Protein AF-A0A818ZDF1-F1 (afdb_monomer_lite)

pLDDT: mean 82.71, std 19.75, range [29.58, 98.06]

InterPro domains:
  IPR000504 RNA recognition motif domain [PF00076] (9-72)
  IPR000504 RNA recognition motif domain [PS50102] (7-83)
  IPR000504 RNA recognition motif domain [SM00360] (8-79)
  IPR012677 Nucleotide-binding alpha-beta plait domain superfamily [G3DSA:3.30.70.330] (2-94)
  IPR035979 RNA-binding domain superfamily [SSF54928] (4-86)

Organism: NCBI:txid433720

Sequence (224 aa):
MTNDCDRTVLIKNIPYEIDENTLSDWCSTFGPVANCSLKRDKYGNSRGFAFVTYVSIDGHNNILTKTPHRCLDRYLFVKTANDRHHSSDQITSSSLVTDDNINSTTTTTTDTSSTFDTENYNRLAVLRDELDANLECMQIAHEHEVKLLNDKLLREKKLLQESEQLYKEAEEDYLKIKDENIRIRTCLIKNVMQTFNIRRDLARQTKDQLKKCAQIQMQYDQIK

Foldseek 3Di:
DDPLLLQKKKKAQADQPDDQVNVLVVLCVLHAWPDKAFDADPVRTTPRMIMTGGPDSSSVVSVVVPPFDDDDPDTMDMDRDDDPPDDDDDDDDDDDDDDDDDDDDDDDDDDDPDPVVVVVVVVVVVVVVVVVVVVVVVVVVVVVVVVVVVVVVVVVVVVVVVVVVVVVVVVVVVVVVVVVVVVVVVVVVVVVVVVVVVVVVVVVVVVVVVVVVVVVVVVVVVVD

Structure (mmCIF, N/CA/C/O backbone):
data_AF-A0A818ZDF1-F1
#
_entry.id   AF-A0A818ZDF1-F1
#
loop_
_atom_site.group_PDB
_atom_site.id
_atom_site.type_symbol
_atom_site.label_atom_id
_atom_site.label_alt_id
_atom_site.label_comp_id
_atom_site.label_asym_id
_atom_site.label_entity_id
_atom_site.label_seq_id
_atom_site.pdbx_PDB_ins_code
_atom_site.Cartn_x
_atom_site.Cartn_y
_atom_site.Cartn_z
_atom_site.occupancy
_atom_site.B_iso_or_equiv
_atom_site.auth_seq_id
_atom_site.auth_comp_id
_atom_site.auth_asym_id
_atom_site.auth_atom_id
_atom_site.pdbx_PDB_model_num
ATOM 1 N N . MET A 1 1 ? -5.393 -12.183 -44.747 1.00 41.62 1 MET A N 1
ATOM 2 C CA . MET A 1 1 ? -5.617 -12.467 -43.317 1.00 41.62 1 MET A CA 1
ATOM 3 C C . MET A 1 1 ? -4.243 -12.544 -42.696 1.00 41.62 1 MET A C 1
ATOM 5 O O . MET A 1 1 ? -3.495 -13.437 -43.061 1.00 41.62 1 MET A O 1
ATOM 9 N N . THR A 1 2 ? -3.837 -11.523 -41.950 1.00 54.09 2 THR A N 1
ATOM 10 C CA . THR A 1 2 ? -2.502 -11.475 -41.346 1.00 54.09 2 THR A CA 1
ATOM 11 C C . THR A 1 2 ? -2.469 -12.438 -40.165 1.00 54.09 2 THR A C 1
ATOM 13 O O . THR A 1 2 ? -3.328 -12.359 -39.292 1.00 54.09 2 THR A O 1
ATOM 16 N N . ASN A 1 3 ? -1.527 -13.381 -40.171 1.00 63.09 3 ASN A N 1
ATOM 17 C CA . ASN A 1 3 ? -1.277 -14.249 -39.025 1.00 63.09 3 ASN A CA 1
ATOM 18 C C . ASN A 1 3 ? -0.642 -13.377 -37.937 1.00 63.09 3 ASN A C 1
ATOM 20 O O . ASN A 1 3 ? 0.518 -12.995 -38.043 1.00 63.09 3 ASN A O 1
ATOM 24 N N . ASP A 1 4 ? -1.426 -12.992 -36.934 1.00 71.12 4 ASP A N 1
ATOM 25 C CA . ASP A 1 4 ? -0.974 -12.084 -35.874 1.00 71.12 4 ASP A CA 1
ATOM 26 C C . ASP A 1 4 ? -0.140 -12.788 -34.784 1.00 71.12 4 ASP A C 1
ATOM 28 O O . ASP A 1 4 ? 0.287 -12.137 -33.830 1.00 71.12 4 ASP A O 1
ATOM 32 N N . CYS A 1 5 ? 0.147 -14.087 -34.948 1.00 73.25 5 CYS A N 1
ATOM 33 C CA . CYS A 1 5 ? 0.861 -14.933 -33.988 1.00 73.25 5 CYS A CA 1
ATOM 34 C C . CYS A 1 5 ? 2.199 -14.343 -33.524 1.00 73.25 5 CYS A C 1
ATOM 36 O O . CYS A 1 5 ? 2.480 -14.343 -32.326 1.00 73.25 5 CYS A O 1
ATOM 38 N N . ASP A 1 6 ? 2.973 -13.752 -34.438 1.00 83.12 6 ASP A N 1
ATOM 39 C CA . ASP A 1 6 ? 4.307 -13.204 -34.151 1.00 83.12 6 ASP A CA 1
ATOM 40 C C . ASP A 1 6 ? 4.262 -11.980 -33.221 1.00 83.12 6 ASP A C 1
ATOM 42 O O . ASP A 1 6 ? 5.256 -11.620 -32.595 1.00 83.12 6 ASP A O 1
ATOM 46 N N . ARG A 1 7 ? 3.094 -11.336 -33.097 1.00 89.81 7 ARG A N 1
ATOM 47 C CA . ARG A 1 7 ? 2.863 -10.188 -32.205 1.00 89.81 7 ARG A CA 1
ATOM 48 C C . ARG A 1 7 ? 1.998 -10.545 -31.001 1.00 89.81 7 ARG A C 1
ATOM 50 O O . ARG A 1 7 ? 1.726 -9.680 -30.163 1.00 89.81 7 ARG A O 1
ATOM 57 N N . THR A 1 8 ? 1.584 -11.804 -30.877 1.00 90.50 8 THR A N 1
ATOM 58 C CA . THR A 1 8 ? 0.727 -12.274 -29.790 1.00 90.50 8 THR A CA 1
ATOM 59 C C . THR A 1 8 ? 1.548 -12.949 -28.693 1.00 90.50 8 THR A C 1
ATOM 61 O O . THR A 1 8 ? 2.343 -13.860 -28.923 1.00 90.50 8 THR A O 1
ATOM 64 N N . VAL A 1 9 ? 1.324 -12.528 -27.451 1.00 92.00 9 VAL A N 1
ATOM 65 C CA . VAL A 1 9 ? 1.871 -13.164 -26.250 1.00 92.00 9 VAL A CA 1
ATOM 66 C C . VAL A 1 9 ? 0.780 -13.895 -25.477 1.00 92.00 9 VAL A C 1
ATOM 68 O O . VAL A 1 9 ? -0.378 -13.475 -25.417 1.00 92.00 9 VAL A O 1
ATOM 71 N N . LEU A 1 10 ? 1.169 -15.003 -24.857 1.00 92.12 10 LEU A N 1
ATOM 72 C CA . LEU A 1 10 ? 0.380 -15.758 -23.898 1.00 92.12 10 LEU A CA 1
ATOM 73 C C . LEU A 1 10 ? 0.858 -15.420 -22.487 1.00 92.12 10 LEU A C 1
ATOM 75 O O . LEU A 1 10 ? 1.991 -15.727 -22.114 1.00 92.12 10 LEU A O 1
ATOM 79 N N . ILE A 1 11 ? -0.040 -14.854 -21.689 1.00 92.06 11 ILE A N 1
ATOM 80 C CA . ILE A 1 11 ? 0.194 -14.546 -20.278 1.00 92.06 11 ILE A CA 1
ATOM 81 C C . ILE A 1 11 ? -0.544 -15.589 -19.435 1.00 92.06 11 ILE A C 1
ATOM 83 O O . ILE A 1 11 ? -1.736 -15.828 -19.634 1.00 92.06 11 ILE A O 1
ATOM 87 N N . LYS A 1 12 ? 0.160 -16.234 -18.503 1.00 91.00 12 LYS A N 1
ATOM 88 C CA . LYS A 1 12 ? -0.365 -17.252 -17.581 1.00 91.00 12 LYS A CA 1
ATOM 89 C C . LYS A 1 12 ? -0.166 -16.840 -16.123 1.00 91.00 12 LYS A C 1
ATOM 91 O O . LYS A 1 12 ? 0.696 -16.022 -15.814 1.00 91.00 12 LYS A O 1
ATOM 96 N N . ASN A 1 13 ? -0.913 -17.504 -15.237 1.00 91.62 13 ASN A N 1
ATOM 97 C CA . ASN A 1 13 ? -0.905 -17.296 -13.783 1.00 91.62 13 ASN A CA 1
ATOM 98 C C . ASN A 1 13 ? -1.471 -15.931 -13.355 1.00 91.62 13 ASN A C 1
ATOM 100 O O . ASN A 1 13 ? -1.059 -15.364 -12.346 1.00 91.62 13 ASN A O 1
ATOM 104 N N . ILE A 1 14 ? -2.437 -15.423 -14.121 1.00 92.06 14 ILE A N 1
ATOM 105 C CA . ILE A 1 14 ? -3.115 -14.155 -13.841 1.00 92.06 14 ILE A CA 1
ATOM 106 C C . ILE A 1 14 ? -4.061 -14.344 -12.637 1.00 92.06 14 ILE A C 1
ATOM 108 O O . ILE A 1 14 ? -4.781 -15.350 -12.593 1.00 92.06 14 ILE A O 1
ATOM 112 N N . PRO A 1 15 ? -4.080 -13.416 -11.661 1.00 90.62 15 PRO A N 1
ATOM 113 C CA . PRO A 1 15 ? -5.088 -13.383 -10.604 1.00 90.62 15 PRO A CA 1
ATOM 114 C C . PRO A 1 15 ? -6.519 -13.387 -11.162 1.00 90.62 15 PRO A C 1
ATOM 116 O O . PRO A 1 15 ? -6.814 -12.717 -12.148 1.00 90.62 15 PRO A O 1
ATOM 119 N N . TYR A 1 16 ? -7.424 -14.129 -10.522 1.00 89.94 16 TYR A N 1
ATOM 120 C CA . TYR A 1 16 ? -8.808 -14.269 -10.996 1.00 89.94 16 TYR A CA 1
ATOM 121 C C . TYR A 1 16 ? -9.637 -12.985 -10.872 1.00 89.94 16 TYR A C 1
ATOM 123 O O . TYR A 1 16 ? -10.638 -12.845 -11.567 1.00 89.94 16 TYR A O 1
ATOM 131 N N . GLU A 1 17 ? -9.192 -12.072 -10.012 1.00 88.50 17 GLU A N 1
ATOM 132 C CA . GLU A 1 17 ? -9.813 -10.777 -9.717 1.00 88.50 17 GLU A CA 1
ATOM 133 C C . GLU A 1 17 ? -9.553 -9.722 -10.802 1.00 88.50 17 GLU A C 1
ATOM 135 O O . GLU A 1 17 ? -10.184 -8.672 -10.792 1.00 88.50 17 GLU A O 1
ATOM 140 N N . ILE A 1 18 ? -8.624 -9.979 -11.730 1.00 88.69 18 ILE A N 1
ATOM 141 C CA . ILE A 1 18 ? -8.246 -9.013 -12.765 1.00 88.69 18 ILE A CA 1
ATOM 142 C C . ILE A 1 18 ? -9.172 -9.111 -13.973 1.00 88.69 18 ILE A C 1
ATOM 144 O O . ILE A 1 18 ? -9.433 -10.197 -14.499 1.00 88.69 18 ILE A O 1
ATOM 148 N N . ASP A 1 19 ? -9.581 -7.939 -14.453 1.00 90.44 19 ASP A N 1
ATOM 149 C CA . ASP A 1 19 ? -10.351 -7.769 -15.675 1.00 90.44 19 ASP A CA 1
ATOM 150 C C . ASP A 1 19 ? -9.478 -7.500 -16.905 1.00 90.44 19 ASP A C 1
ATOM 152 O O . ASP A 1 19 ? -8.314 -7.107 -16.823 1.00 90.44 19 ASP A O 1
ATOM 156 N N . GLU A 1 20 ? -10.073 -7.707 -18.081 1.00 90.69 20 GLU A N 1
ATOM 157 C CA . GLU A 1 20 ? -9.409 -7.551 -19.379 1.00 90.69 20 GLU A CA 1
ATOM 158 C C . GLU A 1 20 ? -8.880 -6.127 -19.600 1.00 90.69 20 GLU A C 1
ATOM 160 O O . GLU A 1 20 ? -7.770 -5.965 -20.107 1.00 90.69 20 GLU A O 1
ATOM 165 N N . ASN A 1 21 ? -9.625 -5.116 -19.139 1.00 91.19 21 ASN A N 1
ATOM 166 C CA . ASN A 1 21 ? -9.240 -3.706 -19.231 1.00 91.19 21 ASN A CA 1
ATOM 167 C C . ASN A 1 21 ? -7.982 -3.424 -18.403 1.00 91.19 21 ASN A C 1
ATOM 169 O O . ASN A 1 21 ? -6.989 -2.938 -18.932 1.00 91.19 21 ASN A O 1
ATOM 173 N N . THR A 1 22 ? -7.980 -3.826 -17.130 1.00 91.38 22 THR A N 1
ATOM 174 C CA . THR A 1 22 ? -6.835 -3.637 -16.229 1.00 91.38 22 THR A CA 1
ATOM 175 C C . THR A 1 22 ? -5.595 -4.375 -16.730 1.00 91.38 22 THR A C 1
ATOM 177 O O . THR A 1 22 ? -4.477 -3.870 -16.631 1.00 91.38 22 THR A O 1
ATOM 180 N N . LEU A 1 23 ? -5.779 -5.570 -17.301 1.00 91.50 23 LEU A N 1
ATOM 181 C CA . LEU A 1 23 ? -4.687 -6.317 -17.916 1.00 91.50 23 LEU A CA 1
ATOM 182 C C . LEU A 1 23 ? -4.143 -5.613 -19.168 1.00 91.50 23 LEU A C 1
ATOM 184 O O . LEU A 1 23 ? -2.928 -5.594 -19.368 1.00 91.50 23 LEU A O 1
ATOM 188 N N . SER A 1 24 ? -5.021 -5.039 -19.994 1.00 92.88 24 SER A N 1
ATOM 189 C CA . SER A 1 24 ? -4.640 -4.264 -21.178 1.00 92.88 24 SER A CA 1
ATOM 190 C C . SER A 1 24 ? -3.835 -3.022 -20.795 1.00 92.88 24 SER A C 1
ATOM 192 O O . SER A 1 24 ? -2.769 -2.793 -21.365 1.00 92.88 24 SER A O 1
ATOM 194 N N . ASP A 1 25 ? -4.285 -2.277 -19.784 1.00 92.62 25 ASP A N 1
ATOM 195 C CA . ASP A 1 25 ? -3.589 -1.091 -19.276 1.00 92.62 25 ASP A CA 1
ATOM 196 C C . ASP A 1 25 ? -2.187 -1.447 -18.769 1.00 92.62 25 ASP A C 1
ATOM 198 O O . ASP A 1 25 ? -1.200 -0.799 -19.121 1.00 92.62 25 ASP A O 1
ATOM 202 N N . TRP A 1 26 ? -2.071 -2.541 -18.011 1.00 91.25 26 TRP A N 1
ATOM 203 C CA . TRP A 1 26 ? -0.777 -3.039 -17.552 1.00 91.25 26 TRP A CA 1
ATOM 204 C C . TRP A 1 26 ? 0.140 -3.413 -18.727 1.00 91.25 26 TRP A C 1
ATOM 206 O O . TRP A 1 26 ? 1.298 -2.984 -18.774 1.00 91.25 26 TRP A O 1
ATOM 216 N N . CYS A 1 27 ? -0.384 -4.145 -19.717 1.00 91.31 27 CYS A N 1
ATOM 217 C CA . CYS A 1 27 ? 0.357 -4.533 -20.921 1.00 91.31 27 CYS A CA 1
ATOM 218 C C . CYS A 1 27 ? 0.785 -3.325 -21.767 1.00 91.31 27 CYS A C 1
ATOM 220 O O . CYS A 1 27 ? 1.829 -3.390 -22.425 1.00 91.31 27 CYS A O 1
ATOM 222 N N . SER A 1 28 ? 0.026 -2.225 -21.711 1.00 92.12 28 SER A N 1
ATOM 223 C CA . SER A 1 28 ? 0.309 -0.986 -22.439 1.00 92.12 28 SER A CA 1
ATOM 224 C C . SER A 1 28 ? 1.610 -0.306 -21.999 1.00 92.12 28 SER A C 1
ATOM 226 O O . SER A 1 28 ? 2.175 0.476 -22.761 1.00 92.12 28 SER A O 1
ATOM 228 N N . THR A 1 29 ? 2.130 -0.633 -20.811 1.00 91.19 29 THR A N 1
ATOM 229 C CA . THR A 1 29 ? 3.435 -0.149 -20.316 1.00 91.19 29 THR A CA 1
ATOM 230 C C . THR A 1 29 ? 4.607 -0.646 -21.174 1.00 91.19 29 THR A C 1
ATOM 232 O O . THR A 1 29 ? 5.659 -0.011 -21.233 1.00 91.19 29 THR A O 1
ATOM 235 N N . PHE A 1 30 ? 4.445 -1.791 -21.844 1.00 90.00 30 PHE A N 1
ATOM 236 C CA . PHE A 1 30 ? 5.494 -2.415 -22.659 1.00 90.00 30 PHE A CA 1
ATOM 237 C C . PHE A 1 30 ? 5.381 -2.070 -24.146 1.00 90.00 30 PHE A C 1
ATOM 239 O O . PHE A 1 30 ? 6.376 -2.167 -24.867 1.00 90.00 30 PHE A O 1
ATOM 246 N N . GLY A 1 31 ? 4.194 -1.652 -24.589 1.00 91.88 31 GLY A N 1
ATOM 247 C CA . GLY A 1 31 ? 3.908 -1.224 -25.952 1.00 91.88 31 GLY A CA 1
ATOM 248 C C . GLY A 1 31 ? 2.400 -1.121 -26.217 1.00 91.88 31 GLY A C 1
ATOM 249 O O . GLY A 1 31 ? 1.606 -1.651 -25.443 1.00 91.88 31 GLY A O 1
ATOM 250 N N . PRO A 1 32 ? 1.985 -0.467 -27.315 1.00 93.06 32 PRO A N 1
ATOM 251 C CA . PRO A 1 32 ? 0.574 -0.318 -27.666 1.00 93.06 32 PRO A CA 1
ATOM 252 C C . PRO A 1 32 ? -0.089 -1.678 -27.936 1.00 93.06 32 PRO A C 1
ATOM 254 O O . PRO A 1 32 ? 0.357 -2.445 -28.797 1.00 93.06 32 PRO A O 1
ATOM 257 N N . VAL A 1 33 ? -1.164 -1.964 -27.199 1.00 93.94 33 VAL A N 1
ATOM 258 C CA . VAL A 1 33 ? -1.948 -3.202 -27.301 1.00 93.94 33 VAL A CA 1
ATOM 259 C C . VAL A 1 33 ? -3.009 -3.051 -28.393 1.00 93.94 33 VAL A C 1
ATOM 261 O O . VAL A 1 33 ? -3.771 -2.090 -28.393 1.00 93.94 33 VAL A O 1
ATOM 264 N N . ALA A 1 34 ? -3.061 -4.002 -29.326 1.00 92.12 34 ALA A N 1
ATOM 265 C CA . ALA A 1 34 ? -4.075 -4.057 -30.379 1.00 92.12 34 ALA A CA 1
ATOM 266 C C . ALA A 1 34 ? -5.339 -4.784 -29.905 1.00 92.12 34 ALA A C 1
ATOM 268 O O . ALA A 1 34 ? -6.455 -4.347 -30.172 1.00 92.12 34 ALA A O 1
ATOM 269 N N . ASN A 1 35 ? -5.161 -5.914 -29.218 1.00 90.75 35 ASN A N 1
ATOM 270 C CA . ASN A 1 35 ? -6.264 -6.713 -28.703 1.00 90.75 35 ASN A CA 1
ATOM 271 C C . ASN A 1 35 ? -5.828 -7.476 -27.448 1.00 90.75 35 ASN A C 1
ATOM 273 O O . ASN A 1 35 ? -4.750 -8.072 -27.426 1.00 90.75 35 ASN A O 1
ATOM 277 N N . CYS A 1 36 ? -6.676 -7.499 -26.428 1.00 92.44 36 CYS A N 1
ATOM 278 C CA . CYS A 1 36 ? -6.498 -8.281 -25.212 1.00 92.44 36 CYS A CA 1
ATOM 279 C C . CYS A 1 36 ? -7.678 -9.250 -25.128 1.00 92.44 36 CYS A C 1
ATOM 281 O O . CYS A 1 36 ? -8.808 -8.837 -25.313 1.00 92.44 36 CYS A O 1
ATOM 283 N N . SER A 1 37 ? -7.443 -10.541 -24.899 1.00 91.00 37 SER A N 1
ATOM 284 C CA . SER A 1 37 ? -8.519 -11.522 -24.731 1.00 91.00 37 SER A CA 1
ATOM 285 C C . SER A 1 37 ? -8.266 -12.358 -23.488 1.00 91.00 37 SER A C 1
ATOM 287 O O . SER A 1 37 ? -7.454 -13.296 -23.501 1.00 91.00 37 SER A O 1
ATOM 289 N N . LEU A 1 38 ? -8.988 -12.038 -22.414 1.00 92.69 38 LEU A N 1
ATOM 290 C CA . LEU A 1 38 ? -8.959 -12.798 -21.172 1.00 92.69 38 LEU A CA 1
ATOM 291 C C . LEU A 1 38 ? -9.902 -13.996 -21.297 1.00 92.69 38 LEU A C 1
ATOM 293 O O . LEU A 1 38 ? -11.109 -13.857 -21.500 1.00 92.69 38 LEU A O 1
ATOM 297 N N . LYS A 1 39 ? -9.370 -15.218 -21.181 1.00 90.25 39 LYS A N 1
ATOM 298 C CA . LYS A 1 39 ? -10.218 -16.409 -21.293 1.00 90.25 39 LYS A CA 1
ATOM 299 C C . LYS A 1 39 ? -10.932 -16.676 -19.975 1.00 90.25 39 LYS A C 1
ATOM 301 O O . LYS A 1 39 ? -10.304 -16.988 -18.962 1.00 90.25 39 LYS A O 1
ATOM 306 N N . ARG A 1 40 ? -12.260 -16.607 -20.022 1.00 91.19 40 ARG A N 1
ATOM 307 C CA . ARG A 1 40 ? -13.170 -16.953 -18.926 1.00 91.19 40 ARG A CA 1
ATOM 308 C C . ARG A 1 40 ? -13.849 -18.297 -19.200 1.00 91.19 40 ARG A C 1
ATOM 310 O O . ARG A 1 40 ? -13.942 -18.736 -20.347 1.00 91.19 40 ARG A O 1
ATOM 317 N N . ASP A 1 41 ? -14.236 -18.988 -18.139 1.00 89.12 41 ASP A N 1
ATOM 318 C CA . ASP A 1 41 ? -15.040 -20.207 -18.198 1.00 89.12 41 ASP A CA 1
ATOM 319 C C . ASP A 1 41 ? -16.528 -19.873 -18.421 1.00 89.12 41 ASP A C 1
ATOM 321 O O . ASP A 1 41 ? -16.944 -18.721 -18.304 1.00 89.12 41 ASP A O 1
ATOM 325 N N . LYS A 1 42 ? -17.354 -20.888 -18.693 1.00 87.75 42 LYS A N 1
ATOM 326 C CA . LYS A 1 42 ? -18.812 -20.769 -18.875 1.00 87.75 42 LYS A CA 1
ATOM 327 C C . LYS A 1 42 ? -19.550 -20.157 -17.677 1.00 87.75 42 LYS A C 1
ATOM 329 O O . LYS A 1 42 ? -20.639 -19.625 -17.845 1.00 87.75 42 LYS A O 1
ATOM 334 N N . TYR A 1 43 ? -18.952 -20.213 -16.486 1.00 84.62 43 TYR A N 1
ATOM 335 C CA . TYR A 1 43 ? -19.471 -19.594 -15.262 1.00 84.62 43 TYR A CA 1
ATOM 336 C C . TYR A 1 43 ? -18.981 -18.148 -15.050 1.00 84.62 43 TYR A C 1
ATOM 338 O O . TYR A 1 43 ? -19.213 -17.580 -13.991 1.00 84.62 43 TYR A O 1
ATOM 346 N N . GLY A 1 44 ? -18.264 -17.557 -16.015 1.00 82.69 44 GLY A N 1
ATOM 347 C CA . GLY A 1 44 ? -17.731 -16.189 -15.937 1.00 82.69 44 GLY A CA 1
ATOM 348 C C . GLY A 1 44 ? -16.399 -16.050 -15.188 1.00 82.69 44 GLY A C 1
ATOM 349 O O . GLY A 1 44 ? -15.759 -15.000 -15.254 1.00 82.69 44 GLY A O 1
ATOM 350 N N . ASN A 1 45 ? -15.929 -17.116 -14.536 1.00 85.44 45 ASN A N 1
ATOM 351 C CA . ASN A 1 45 ? -14.659 -17.120 -13.812 1.00 85.44 45 ASN A CA 1
ATOM 352 C C . ASN A 1 45 ? -13.464 -17.082 -14.774 1.00 85.44 45 ASN A C 1
ATOM 354 O O . ASN A 1 45 ? -13.406 -17.846 -15.740 1.00 85.44 45 ASN A O 1
ATOM 358 N N . SER A 1 46 ? -12.481 -16.227 -14.498 1.00 88.75 46 SER A N 1
ATOM 359 C CA . SER A 1 46 ? -11.230 -16.163 -15.260 1.00 88.75 46 SER A CA 1
ATOM 360 C C . SER A 1 46 ? -10.485 -17.499 -15.194 1.00 88.75 46 SER A C 1
ATOM 362 O O . SER A 1 46 ? -10.380 -18.111 -14.138 1.00 88.75 46 SER A O 1
ATOM 364 N N . ARG A 1 47 ? -9.916 -17.967 -16.309 1.00 86.62 47 ARG A N 1
ATOM 365 C CA . ARG A 1 47 ? -9.091 -19.192 -16.330 1.00 86.62 47 ARG A CA 1
ATOM 366 C C . ARG A 1 47 ? -7.624 -18.935 -15.967 1.00 86.62 47 ARG A C 1
ATOM 368 O O . ARG A 1 47 ? -6.804 -19.845 -16.053 1.00 86.62 47 ARG A O 1
ATOM 375 N N . GLY A 1 48 ? -7.285 -17.698 -15.602 1.00 88.69 48 GLY A N 1
ATOM 376 C CA . GLY A 1 48 ? -5.931 -17.295 -15.214 1.00 88.69 48 GLY A CA 1
ATOM 377 C C . GLY A 1 48 ? -4.937 -17.227 -16.378 1.00 88.69 48 GLY A C 1
ATOM 378 O O . GLY A 1 48 ? -3.726 -17.284 -16.150 1.00 88.69 48 GLY A O 1
ATOM 379 N N . PHE A 1 49 ? -5.425 -17.132 -17.620 1.00 91.62 49 PHE A N 1
ATOM 380 C CA . PHE A 1 49 ? -4.592 -16.892 -18.796 1.00 91.62 49 PHE A CA 1
ATOM 381 C C . PHE A 1 49 ? -5.281 -15.979 -19.813 1.00 91.62 49 PHE A C 1
ATOM 383 O O . PHE A 1 49 ? -6.506 -15.999 -19.963 1.00 91.62 49 PHE A O 1
ATOM 390 N N . ALA A 1 50 ? -4.471 -15.210 -20.532 1.00 92.88 50 ALA A N 1
ATOM 391 C CA . ALA A 1 50 ? -4.918 -14.260 -21.539 1.00 92.88 50 ALA A CA 1
ATOM 392 C C . ALA A 1 50 ? -3.991 -14.270 -22.755 1.00 92.88 50 ALA A C 1
ATOM 394 O O . ALA A 1 50 ? -2.809 -14.608 -22.649 1.00 92.88 50 ALA A O 1
ATOM 395 N N . PHE A 1 51 ? -4.547 -13.885 -23.899 1.00 93.00 51 PHE A N 1
ATOM 396 C CA . PHE A 1 51 ? -3.794 -13.618 -25.120 1.00 93.00 51 PHE A CA 1
ATOM 397 C C . PHE A 1 51 ? -3.792 -12.121 -25.379 1.00 93.00 51 PHE A C 1
ATOM 399 O O . PHE A 1 51 ? -4.859 -11.510 -25.408 1.00 93.00 51 PHE A O 1
ATOM 406 N N . VAL A 1 52 ? -2.611 -11.546 -25.572 1.00 93.12 52 VAL A N 1
ATOM 407 C CA . VAL A 1 52 ? -2.447 -10.114 -25.833 1.00 93.12 52 VAL A CA 1
ATOM 408 C C . VAL A 1 52 ? -1.702 -9.957 -27.143 1.00 93.12 52 VAL A C 1
ATOM 410 O O . VAL A 1 52 ? -0.618 -10.506 -27.310 1.00 93.12 52 VAL A O 1
ATOM 413 N N . THR A 1 53 ? -2.299 -9.239 -28.083 1.00 92.38 53 THR A N 1
ATOM 414 C CA . THR A 1 53 ? -1.704 -8.930 -29.383 1.00 92.38 53 THR A CA 1
ATOM 415 C C . THR A 1 53 ? -1.255 -7.484 -29.367 1.00 92.38 53 THR A C 1
ATOM 417 O O . THR A 1 53 ? -2.059 -6.591 -29.099 1.00 92.38 53 THR A O 1
ATOM 420 N N . TYR A 1 54 ? 0.023 -7.256 -29.642 1.00 93.88 54 TYR A N 1
ATOM 421 C CA . TYR A 1 54 ? 0.594 -5.919 -29.732 1.00 93.88 54 TYR A CA 1
ATOM 422 C C . TYR A 1 54 ? 0.480 -5.356 -31.148 1.00 93.88 54 TYR A C 1
ATOM 424 O O . TYR A 1 54 ? 0.446 -6.095 -32.131 1.00 93.88 54 TYR A O 1
ATOM 432 N N . VAL A 1 55 ? 0.450 -4.026 -31.257 1.00 92.44 55 VAL A N 1
ATOM 433 C CA . VAL A 1 55 ? 0.504 -3.342 -32.558 1.00 92.44 55 VAL A CA 1
ATOM 434 C C . VAL A 1 55 ? 1.900 -3.496 -33.180 1.00 92.44 55 VAL A C 1
ATOM 436 O O . VAL A 1 55 ? 2.013 -3.822 -34.364 1.00 92.44 55 VAL A O 1
ATOM 439 N N . SER A 1 56 ? 2.954 -3.316 -32.372 1.00 90.50 56 SER A N 1
ATOM 440 C CA . SER A 1 56 ? 4.359 -3.486 -32.777 1.00 90.50 56 SER A CA 1
ATOM 441 C C . SER A 1 56 ? 4.962 -4.780 -32.223 1.00 90.50 56 SER A C 1
ATOM 443 O O . SER A 1 56 ? 4.663 -5.182 -31.095 1.00 90.50 56 SER A O 1
ATOM 445 N N . ILE A 1 57 ? 5.872 -5.387 -32.990 1.00 89.88 57 ILE A N 1
ATOM 446 C CA . ILE A 1 57 ? 6.697 -6.518 -32.547 1.00 89.88 57 ILE A CA 1
ATOM 447 C C . ILE A 1 57 ? 7.670 -6.124 -31.425 1.00 89.88 57 ILE A C 1
ATOM 449 O O . ILE A 1 57 ? 8.027 -6.952 -30.590 1.00 89.88 57 ILE A O 1
ATOM 453 N N . ASP A 1 58 ? 8.023 -4.841 -31.323 1.00 90.75 58 ASP A N 1
ATOM 454 C CA . ASP A 1 58 ? 8.864 -4.341 -30.233 1.00 90.75 58 ASP A CA 1
ATOM 455 C C . ASP A 1 58 ? 8.174 -4.520 -28.880 1.00 90.75 58 ASP A C 1
ATOM 457 O O . ASP A 1 58 ? 8.807 -4.927 -27.909 1.00 90.75 58 ASP A O 1
ATOM 461 N N . GLY A 1 59 ? 6.855 -4.294 -28.822 1.00 89.00 59 GLY A N 1
ATOM 462 C CA . GLY A 1 59 ? 6.058 -4.510 -27.612 1.00 89.00 59 GLY A CA 1
ATOM 463 C C . GLY A 1 59 ? 6.071 -5.974 -27.168 1.00 89.00 59 GLY A C 1
ATOM 464 O O . GLY A 1 59 ? 6.242 -6.257 -25.981 1.00 89.00 59 GLY A O 1
ATOM 465 N N . HIS A 1 60 ? 5.987 -6.898 -28.132 1.00 91.88 60 HIS A N 1
ATOM 466 C CA . HIS A 1 60 ? 6.105 -8.342 -27.912 1.00 91.88 60 HIS A CA 1
ATOM 467 C C . HIS A 1 60 ? 7.482 -8.723 -27.336 1.00 91.88 60 HIS A C 1
ATOM 469 O O . HIS A 1 60 ? 7.568 -9.400 -26.311 1.00 91.88 60 HIS A O 1
ATOM 475 N N . ASN A 1 61 ? 8.571 -8.238 -27.936 1.00 91.12 61 ASN A N 1
ATOM 476 C CA . ASN A 1 61 ? 9.934 -8.541 -27.480 1.00 91.12 61 ASN A CA 1
ATOM 477 C C . ASN A 1 61 ? 10.264 -7.903 -26.120 1.00 91.12 61 ASN A C 1
ATOM 479 O O . ASN A 1 61 ? 10.959 -8.499 -25.290 1.00 91.12 61 ASN A O 1
ATOM 483 N N . ASN A 1 62 ? 9.737 -6.705 -25.860 1.00 92.06 62 ASN A N 1
ATOM 484 C CA . ASN A 1 62 ? 9.965 -5.963 -24.623 1.00 92.06 62 ASN A CA 1
ATOM 485 C C . ASN A 1 62 ? 9.338 -6.674 -23.415 1.00 92.06 62 ASN A C 1
ATOM 487 O O . ASN A 1 62 ? 9.989 -6.812 -22.377 1.00 92.06 62 ASN A O 1
ATOM 491 N N . ILE A 1 63 ? 8.106 -7.186 -23.549 1.00 90.62 63 ILE A N 1
ATOM 492 C CA . ILE A 1 63 ? 7.473 -7.954 -22.468 1.00 90.62 63 ILE A CA 1
ATOM 493 C C . ILE A 1 63 ? 8.181 -9.299 -22.236 1.00 90.62 63 ILE A C 1
ATOM 495 O O . ILE A 1 63 ? 8.310 -9.723 -21.094 1.00 90.62 63 ILE A O 1
ATOM 499 N N . LEU A 1 64 ? 8.711 -9.958 -23.268 1.00 89.69 64 LEU A N 1
ATOM 500 C CA . LEU A 1 64 ? 9.472 -11.205 -23.098 1.00 89.69 64 LEU A CA 1
ATOM 501 C C . LEU A 1 64 ? 10.817 -10.983 -22.394 1.00 89.69 64 LEU A C 1
ATOM 503 O O . LEU A 1 64 ? 11.194 -11.773 -21.534 1.00 89.69 64 LEU A O 1
ATOM 507 N N . THR A 1 65 ? 11.514 -9.894 -22.719 1.00 89.88 65 THR A N 1
ATOM 508 C CA . THR A 1 65 ? 12.822 -9.569 -22.127 1.00 89.88 65 THR A CA 1
ATOM 509 C C . THR A 1 65 ? 12.702 -9.130 -20.662 1.00 89.88 65 THR A C 1
ATOM 511 O O . THR A 1 65 ? 13.558 -9.455 -19.841 1.00 89.88 65 THR A O 1
ATOM 514 N N . LYS A 1 66 ? 11.628 -8.414 -20.296 1.00 85.44 66 LYS A N 1
ATOM 515 C CA . LYS A 1 66 ? 11.433 -7.828 -18.954 1.00 85.44 66 LYS A CA 1
ATOM 516 C C . LYS A 1 66 ? 10.826 -8.790 -17.921 1.00 85.44 66 LYS A C 1
ATOM 518 O O . LYS A 1 66 ? 9.945 -8.408 -17.161 1.00 85.44 66 LYS A O 1
ATOM 523 N N . THR A 1 67 ? 11.280 -10.037 -17.862 1.00 80.25 67 THR A N 1
ATOM 524 C CA . THR A 1 67 ? 10.899 -10.972 -16.784 1.00 80.25 67 THR A CA 1
ATOM 525 C C . THR A 1 67 ? 11.789 -10.786 -15.545 1.00 80.25 67 THR A C 1
ATOM 527 O O . THR A 1 67 ? 12.991 -10.594 -15.719 1.00 80.25 67 THR A O 1
ATOM 530 N N . PRO A 1 68 ? 11.276 -10.905 -14.302 1.00 81.31 68 PRO A N 1
ATOM 531 C CA . PRO A 1 68 ? 9.953 -11.401 -13.916 1.00 81.31 68 PRO A CA 1
ATOM 532 C C . PRO A 1 68 ? 8.865 -10.318 -13.868 1.00 81.31 68 PRO A C 1
ATOM 534 O O . PRO A 1 68 ? 9.071 -9.217 -13.366 1.00 81.31 68 PRO A O 1
ATOM 537 N N . HIS A 1 69 ? 7.659 -10.683 -14.303 1.00 86.12 69 HIS A N 1
ATOM 538 C CA . HIS A 1 69 ? 6.475 -9.827 -14.222 1.00 86.12 69 HIS A CA 1
ATOM 539 C C . HIS A 1 69 ? 5.698 -10.109 -12.944 1.00 86.12 69 HIS A C 1
ATOM 541 O O . HIS A 1 69 ? 5.421 -11.270 -12.636 1.00 86.12 69 HIS A O 1
ATOM 547 N N . ARG A 1 70 ? 5.300 -9.064 -12.217 1.00 85.31 70 ARG A N 1
ATOM 548 C CA . ARG A 1 70 ? 4.453 -9.185 -11.025 1.00 85.31 70 ARG A CA 1
ATOM 549 C C . ARG A 1 70 ? 3.170 -8.396 -11.215 1.00 85.31 70 ARG A C 1
ATOM 551 O O . ARG A 1 70 ? 3.210 -7.225 -11.583 1.00 85.31 70 ARG A O 1
ATOM 558 N N . CYS A 1 71 ? 2.048 -9.038 -10.922 1.00 81.06 71 CYS A N 1
ATOM 559 C CA . CYS A 1 71 ? 0.749 -8.393 -10.897 1.00 81.06 71 CYS A CA 1
ATOM 560 C C . CYS A 1 71 ? 0.033 -8.780 -9.604 1.00 81.06 71 CYS A C 1
ATOM 562 O O . CYS A 1 71 ? -0.177 -9.966 -9.337 1.00 81.06 71 CYS A O 1
ATOM 564 N N . LEU A 1 72 ? -0.297 -7.772 -8.792 1.00 82.38 72 LEU A N 1
ATOM 565 C CA . LEU A 1 72 ? -0.759 -7.955 -7.415 1.00 82.38 72 LEU A CA 1
ATOM 566 C C . LEU A 1 72 ? 0.231 -8.844 -6.634 1.00 82.38 72 LEU A C 1
ATOM 568 O O . LEU A 1 72 ? 1.421 -8.529 -6.576 1.00 82.38 72 LEU A O 1
ATOM 572 N N . ASP A 1 73 ? -0.248 -9.961 -6.088 1.00 84.88 73 ASP A N 1
ATOM 573 C CA . ASP A 1 73 ? 0.522 -10.908 -5.273 1.00 84.88 73 ASP A CA 1
ATOM 574 C C . ASP A 1 73 ? 0.996 -12.150 -6.060 1.00 84.88 73 ASP A C 1
ATOM 576 O O . ASP A 1 73 ? 1.390 -13.166 -5.491 1.00 84.88 73 ASP A O 1
ATOM 580 N N . ARG A 1 74 ? 0.929 -12.121 -7.402 1.00 85.19 74 ARG A N 1
ATOM 581 C CA . ARG A 1 74 ? 1.296 -13.269 -8.251 1.00 85.19 74 ARG A CA 1
ATOM 582 C C . ARG A 1 74 ? 2.314 -12.893 -9.321 1.00 85.19 74 ARG A C 1
ATOM 584 O O . ARG A 1 74 ? 2.255 -11.826 -9.934 1.00 85.19 74 ARG A O 1
ATOM 591 N N . TYR A 1 75 ? 3.234 -13.819 -9.580 1.00 89.06 75 TYR A N 1
ATOM 592 C CA . TYR A 1 75 ? 4.159 -13.735 -10.707 1.00 89.06 75 TYR A CA 1
ATOM 593 C C . TYR A 1 75 ? 3.479 -14.205 -11.989 1.00 89.06 75 TYR A C 1
ATOM 595 O O . TYR A 1 75 ? 2.902 -15.293 -12.027 1.00 89.06 75 TYR A O 1
ATOM 603 N N . LEU A 1 76 ? 3.557 -13.397 -13.040 1.00 91.25 76 LEU A N 1
ATOM 604 C CA . LEU A 1 76 ? 3.010 -13.736 -14.346 1.00 91.25 76 LEU A CA 1
ATOM 605 C C . LEU A 1 76 ? 4.060 -14.476 -15.177 1.00 91.25 76 LEU A C 1
ATOM 607 O O . LEU A 1 76 ? 5.230 -14.095 -15.208 1.00 91.25 76 LEU A O 1
ATOM 611 N N . PHE A 1 77 ? 3.620 -15.504 -15.898 1.00 89.69 77 PHE A N 1
ATOM 612 C CA . PHE A 1 77 ? 4.455 -16.198 -16.876 1.00 89.69 77 PHE A CA 1
ATOM 613 C C . PHE A 1 77 ? 4.072 -15.746 -18.277 1.00 89.69 77 PHE A C 1
ATOM 615 O O . PHE A 1 77 ? 2.934 -15.951 -18.701 1.00 89.69 77 PHE A O 1
ATOM 622 N N . VAL A 1 78 ? 5.024 -15.161 -18.996 1.00 92.12 78 VAL A N 1
ATOM 623 C CA . VAL A 1 78 ? 4.835 -14.689 -20.370 1.00 92.12 78 VAL A CA 1
ATOM 624 C C . VAL A 1 78 ? 5.555 -15.638 -21.322 1.00 92.12 78 VAL A C 1
ATOM 626 O O . VAL A 1 78 ? 6.693 -16.031 -21.073 1.00 92.12 78 VAL A O 1
ATOM 629 N N . LYS A 1 79 ? 4.878 -16.042 -22.397 1.00 90.19 79 LYS A N 1
ATOM 630 C CA . LYS A 1 79 ? 5.430 -16.879 -23.469 1.00 90.19 79 LYS A CA 1
ATOM 631 C C . LYS A 1 79 ? 4.907 -16.387 -24.817 1.00 90.19 79 LYS A C 1
ATOM 633 O O . LYS A 1 79 ? 3.790 -15.882 -24.878 1.00 90.19 79 LYS A O 1
ATOM 638 N N . THR A 1 80 ? 5.657 -16.580 -25.897 1.00 89.50 80 THR A N 1
ATOM 639 C CA . THR A 1 80 ? 5.131 -16.430 -27.264 1.00 89.50 80 THR A CA 1
ATOM 640 C C . THR A 1 80 ? 3.893 -17.310 -27.459 1.00 89.50 80 THR A C 1
ATOM 642 O O . THR A 1 80 ? 3.844 -18.452 -26.982 1.00 89.50 80 THR A O 1
ATOM 645 N N . ALA A 1 81 ? 2.861 -16.760 -28.102 1.00 84.19 81 ALA A N 1
ATOM 646 C CA . ALA A 1 81 ? 1.665 -17.514 -28.435 1.00 84.19 81 ALA A CA 1
ATOM 647 C C . ALA A 1 81 ? 1.922 -18.342 -29.699 1.00 84.19 81 ALA A C 1
ATOM 649 O O . ALA A 1 81 ? 2.115 -17.797 -30.777 1.00 84.19 81 ALA A O 1
ATOM 650 N N . ASN A 1 82 ? 1.901 -19.667 -29.567 1.00 79.50 82 ASN A N 1
ATOM 651 C CA . ASN A 1 82 ? 1.916 -20.542 -30.734 1.00 79.50 82 ASN A CA 1
ATOM 652 C C . ASN A 1 82 ? 0.494 -20.649 -31.288 1.00 79.50 82 ASN A C 1
ATOM 654 O O . ASN A 1 82 ? -0.447 -20.909 -30.523 1.00 79.50 82 ASN A O 1
ATOM 658 N N . ASP A 1 83 ? 0.350 -20.518 -32.605 1.00 63.25 83 ASP A N 1
ATOM 659 C CA . ASP A 1 83 ? -0.887 -20.885 -33.280 1.00 63.25 83 ASP A CA 1
ATOM 660 C C . ASP A 1 83 ? -1.177 -22.360 -33.011 1.00 63.25 83 ASP A C 1
ATOM 662 O O . ASP A 1 83 ? -0.352 -23.241 -33.244 1.00 63.25 83 ASP A O 1
ATOM 666 N N . ARG A 1 84 ? -2.374 -22.656 -32.497 1.00 57.19 84 ARG A N 1
ATOM 667 C CA . ARG A 1 84 ? -2.819 -24.039 -32.257 1.00 57.19 84 ARG A CA 1
ATOM 668 C C . ARG A 1 84 ? -3.269 -24.733 -33.544 1.00 57.19 84 ARG A C 1
ATOM 670 O O . ARG A 1 84 ? -4.181 -25.559 -33.508 1.00 57.19 84 ARG A O 1
ATOM 677 N N . HIS A 1 85 ? -2.643 -24.410 -34.668 1.00 52.66 85 HIS A N 1
ATOM 678 C CA . HIS A 1 85 ? -2.742 -25.214 -35.870 1.00 52.66 85 HIS A CA 1
ATOM 679 C C . HIS A 1 85 ? -1.545 -26.167 -35.895 1.00 52.66 85 HIS A C 1
ATOM 681 O O . HIS A 1 85 ? -0.422 -25.762 -36.151 1.00 52.66 85 HIS A O 1
ATOM 687 N N . HIS A 1 86 ? -1.854 -27.434 -35.614 1.00 35.69 86 HIS A N 1
ATOM 688 C CA . HIS A 1 86 ? -0.995 -28.620 -35.548 1.00 35.69 86 HIS A CA 1
ATOM 689 C C . HIS A 1 86 ? -0.306 -28.964 -34.216 1.00 35.69 86 HIS A C 1
ATOM 691 O O . HIS A 1 86 ? 0.638 -28.341 -33.747 1.00 35.69 86 HIS A O 1
ATOM 697 N N . SER A 1 87 ? -0.793 -30.069 -33.646 1.00 43.72 87 SER A N 1
ATOM 698 C CA . SER A 1 87 ? -0.084 -30.954 -32.729 1.00 43.72 87 SER A CA 1
ATOM 699 C C . SER A 1 87 ? 1.187 -31.509 -33.381 1.00 43.72 87 SER A C 1
ATOM 701 O O . SER A 1 87 ? 1.060 -32.110 -34.442 1.00 43.72 87 SER A O 1
ATOM 703 N N . SER A 1 88 ? 2.336 -31.355 -32.710 1.00 35.91 88 SER A N 1
ATOM 704 C CA . SER A 1 88 ? 3.483 -32.285 -32.582 1.00 35.91 88 SER A CA 1
ATOM 705 C C . SER A 1 88 ? 4.817 -31.529 -32.570 1.00 35.91 88 SER A C 1
ATOM 707 O O . SER A 1 88 ? 5.144 -30.871 -33.547 1.00 35.91 88 SER A O 1
ATOM 709 N N . ASP A 1 89 ? 5.538 -31.662 -31.456 1.00 42.34 89 ASP A N 1
ATOM 710 C CA . ASP A 1 89 ? 6.990 -31.824 -31.290 1.00 42.34 89 ASP A CA 1
ATOM 711 C C . ASP A 1 89 ? 8.033 -31.044 -32.120 1.00 42.34 89 ASP A C 1
ATOM 713 O O . ASP A 1 89 ? 7.915 -30.813 -33.315 1.00 42.34 89 ASP A O 1
ATOM 717 N N . GLN A 1 90 ? 9.167 -30.854 -31.428 1.00 43.34 90 GLN A N 1
ATOM 718 C CA . GLN A 1 90 ? 10.528 -30.479 -31.858 1.00 43.34 90 GLN A CA 1
ATOM 719 C C . GLN A 1 90 ? 10.902 -29.013 -31.579 1.00 43.34 90 GLN A C 1
ATOM 721 O O . GLN A 1 90 ? 10.314 -28.078 -32.104 1.00 43.34 90 GLN A O 1
ATOM 726 N N . ILE A 1 91 ? 11.697 -28.729 -30.538 1.00 38.16 91 ILE A N 1
ATOM 727 C CA . ILE A 1 91 ? 13.146 -28.986 -30.368 1.00 38.16 91 ILE A CA 1
ATOM 728 C C . ILE A 1 91 ? 13.972 -28.154 -31.360 1.00 38.16 91 ILE A C 1
ATOM 730 O O . ILE A 1 91 ? 13.982 -28.413 -32.553 1.00 38.16 91 ILE A O 1
ATOM 734 N N . THR A 1 92 ? 14.641 -27.147 -30.784 1.00 37.41 92 THR A N 1
ATOM 735 C CA . THR A 1 92 ? 15.921 -26.530 -31.167 1.00 37.41 92 THR A CA 1
ATOM 736 C C . THR A 1 92 ? 16.367 -26.675 -32.622 1.00 37.41 92 THR A C 1
ATOM 738 O O . THR A 1 92 ? 16.748 -27.768 -33.028 1.00 37.41 92 THR A O 1
ATOM 741 N N . SER A 1 93 ? 16.559 -25.561 -33.331 1.00 39.62 93 SER A N 1
ATOM 742 C CA . SER A 1 93 ? 17.911 -25.110 -33.711 1.00 39.62 93 SER A CA 1
ATOM 743 C C . SER A 1 93 ? 17.888 -23.782 -34.474 1.00 39.62 93 SER A C 1
ATOM 745 O O . SER A 1 93 ? 17.135 -23.563 -35.414 1.00 39.62 93 SER A O 1
ATOM 747 N N . SER A 1 94 ? 18.761 -22.900 -34.003 1.00 44.03 94 SER A N 1
ATOM 748 C CA . SER A 1 94 ? 19.456 -21.832 -34.715 1.00 44.03 94 SER A CA 1
ATOM 749 C C . SER A 1 94 ? 19.740 -22.115 -36.196 1.00 44.03 94 SER A C 1
ATOM 751 O O . SER A 1 94 ? 20.314 -23.156 -36.511 1.00 44.03 94 SER A O 1
ATOM 753 N N . SER A 1 95 ? 19.493 -21.129 -37.063 1.00 36.00 95 SER A N 1
ATOM 754 C 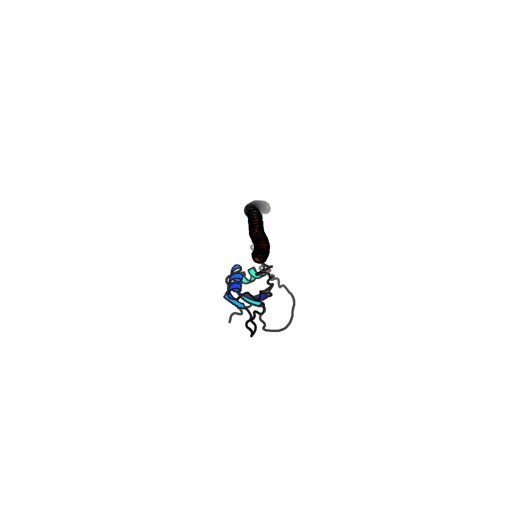CA . SER A 1 95 ? 20.160 -21.025 -38.365 1.00 36.00 95 SER A CA 1
ATOM 755 C C . SER A 1 95 ? 20.843 -19.664 -38.470 1.00 36.00 95 SER A C 1
ATOM 757 O O . SER A 1 95 ? 20.190 -18.628 -38.572 1.00 36.00 95 SER A O 1
ATOM 759 N N . LEU A 1 96 ? 22.172 -19.704 -38.393 1.00 35.16 96 LEU A N 1
ATOM 760 C CA . LEU A 1 96 ? 23.088 -18.642 -38.789 1.00 35.16 96 LEU A CA 1
ATOM 761 C C . LEU A 1 96 ? 22.955 -18.430 -40.302 1.00 35.16 96 LEU A C 1
ATOM 763 O O . LEU A 1 96 ? 22.922 -19.402 -41.055 1.00 35.16 96 LEU A O 1
ATOM 767 N N . VAL A 1 97 ? 22.885 -17.174 -40.733 1.00 36.47 97 VAL A N 1
ATOM 768 C CA . VAL A 1 97 ? 23.022 -16.797 -42.142 1.00 36.47 97 VAL A CA 1
ATOM 769 C C . VAL A 1 97 ? 24.496 -16.472 -42.374 1.00 36.47 97 VAL A C 1
ATOM 771 O O . VAL A 1 97 ? 25.050 -15.594 -41.716 1.00 36.47 97 VAL A O 1
ATOM 774 N N . THR A 1 98 ? 25.131 -17.234 -43.257 1.00 35.38 98 THR A N 1
ATOM 775 C CA . THR A 1 98 ? 26.444 -16.954 -43.845 1.00 35.38 98 THR A CA 1
ATOM 776 C C . THR A 1 98 ? 26.234 -16.219 -45.163 1.00 35.38 98 THR A C 1
ATOM 778 O O . THR A 1 98 ? 25.572 -16.779 -46.033 1.00 35.38 98 THR A O 1
ATOM 781 N N . ASP A 1 99 ? 26.846 -15.050 -45.334 1.00 33.31 99 ASP A N 1
ATOM 782 C CA . ASP A 1 99 ? 27.016 -14.413 -46.643 1.00 33.31 99 ASP A CA 1
ATOM 783 C C . ASP A 1 99 ? 28.498 -14.055 -46.831 1.00 33.31 99 ASP A C 1
ATOM 785 O O . ASP A 1 99 ? 28.961 -13.005 -46.395 1.00 33.31 99 ASP A O 1
ATOM 789 N N . ASP A 1 100 ? 29.234 -14.953 -47.489 1.00 37.12 100 ASP A N 1
ATOM 790 C CA . ASP A 1 100 ? 30.506 -14.663 -48.153 1.00 37.12 100 ASP A CA 1
ATOM 791 C C . ASP A 1 100 ? 30.252 -14.697 -49.662 1.00 37.12 100 ASP A C 1
ATOM 793 O O . ASP A 1 100 ? 30.117 -15.782 -50.229 1.00 37.12 100 ASP A O 1
ATOM 797 N N . ASN A 1 101 ? 30.197 -13.537 -50.325 1.00 41.47 101 ASN A N 1
ATOM 798 C CA . ASN A 1 101 ? 30.537 -13.415 -51.746 1.00 41.47 101 ASN A CA 1
ATOM 799 C C . ASN A 1 101 ? 30.603 -11.941 -52.180 1.00 41.47 101 ASN A C 1
ATOM 801 O O . ASN A 1 101 ? 29.594 -11.247 -52.110 1.00 41.47 101 ASN A O 1
ATOM 805 N N . ILE A 1 102 ? 31.752 -11.485 -52.685 1.00 45.22 102 ILE A N 1
ATOM 806 C CA . ILE A 1 102 ? 31.903 -10.888 -54.027 1.00 45.22 102 ILE A CA 1
ATOM 807 C C . ILE A 1 102 ? 33.385 -10.549 -54.240 1.00 45.22 102 ILE A C 1
ATOM 809 O O . ILE A 1 102 ? 34.000 -9.752 -53.534 1.00 45.22 102 ILE A O 1
ATOM 813 N N . ASN A 1 103 ? 33.935 -11.194 -55.259 1.00 46.38 103 ASN A N 1
ATOM 814 C CA . ASN A 1 103 ? 35.285 -11.048 -55.771 1.00 46.38 103 ASN A CA 1
ATOM 815 C C . ASN A 1 103 ? 35.422 -9.849 -56.735 1.00 46.38 103 ASN A C 1
ATOM 817 O O . ASN A 1 103 ? 34.534 -9.586 -57.542 1.00 46.38 103 ASN A O 1
ATOM 821 N N . SER A 1 104 ? 36.633 -9.276 -56.729 1.00 40.81 104 SER A N 1
ATOM 822 C CA . SER A 1 104 ? 37.390 -8.760 -57.888 1.00 40.81 104 SER A CA 1
ATOM 823 C C . SER A 1 104 ? 37.048 -7.393 -58.497 1.00 40.81 104 SER A C 1
ATOM 825 O O . SER A 1 104 ? 36.059 -7.221 -59.198 1.00 40.81 104 SER A O 1
ATOM 827 N N . THR A 1 105 ? 38.028 -6.482 -58.463 1.00 33.44 105 THR A N 1
ATOM 828 C CA . THR A 1 105 ? 38.411 -5.704 -59.655 1.00 33.44 105 THR A CA 1
ATOM 829 C C . THR A 1 105 ? 39.925 -5.475 -59.664 1.00 33.44 105 THR A C 1
ATOM 831 O O . THR A 1 105 ? 40.498 -4.860 -58.771 1.00 33.44 105 THR A O 1
ATOM 834 N N . THR A 1 106 ? 40.561 -6.034 -60.686 1.00 33.62 106 THR A N 1
ATOM 835 C CA . THR A 1 106 ? 41.947 -5.873 -61.127 1.00 33.62 106 THR A CA 1
ATOM 836 C C . THR A 1 106 ? 42.082 -4.649 -62.035 1.00 33.62 106 THR A C 1
ATOM 838 O O . THR A 1 106 ? 41.303 -4.535 -62.973 1.00 33.62 106 THR A O 1
ATOM 841 N N . THR A 1 107 ? 43.138 -3.841 -61.873 1.00 31.70 107 THR A N 1
ATOM 842 C CA . THR A 1 107 ? 43.776 -3.082 -62.976 1.00 31.70 107 THR A CA 1
ATOM 843 C C . THR A 1 107 ? 45.266 -2.823 -62.687 1.00 31.70 107 THR A C 1
ATOM 845 O O . THR A 1 107 ? 45.620 -1.947 -61.909 1.00 31.70 107 THR A O 1
ATOM 848 N N . THR A 1 108 ? 46.108 -3.669 -63.288 1.00 29.58 108 THR A N 1
ATOM 849 C CA . THR A 1 108 ? 47.362 -3.405 -64.038 1.00 29.58 108 THR A CA 1
ATOM 850 C C . THR A 1 108 ? 48.282 -2.195 -63.743 1.00 29.58 108 THR A C 1
ATOM 852 O O . THR A 1 108 ? 47.918 -1.056 -64.005 1.00 29.58 108 THR A O 1
ATOM 855 N N . THR A 1 109 ? 49.542 -2.552 -63.411 1.00 32.56 109 THR A N 1
ATOM 856 C CA . THR A 1 109 ? 50.858 -2.090 -63.952 1.00 32.56 109 THR A CA 1
ATOM 857 C C . THR A 1 109 ? 51.302 -0.625 -63.784 1.00 32.56 109 THR A C 1
ATOM 859 O O . THR A 1 109 ? 50.745 0.242 -64.441 1.00 32.56 109 THR A O 1
ATOM 862 N N . THR A 1 110 ? 52.371 -0.351 -63.013 1.00 34.00 110 THR A N 1
ATOM 863 C CA . THR A 1 110 ? 53.805 -0.242 -63.424 1.00 34.00 110 THR A CA 1
ATOM 864 C C . THR A 1 110 ? 54.640 0.455 -62.329 1.00 34.00 110 THR A C 1
ATOM 866 O O . THR A 1 110 ? 54.220 1.483 -61.815 1.00 34.00 110 THR A O 1
ATOM 869 N N . ASP A 1 111 ? 55.813 -0.112 -62.024 1.00 36.44 111 ASP A N 1
ATOM 870 C CA . ASP A 1 111 ? 57.085 0.507 -61.600 1.00 36.44 111 ASP A CA 1
ATOM 871 C C . ASP A 1 111 ? 57.094 1.723 -60.647 1.00 36.44 111 ASP A C 1
ATOM 873 O O . ASP A 1 111 ? 56.907 2.846 -61.088 1.00 36.44 111 ASP A O 1
ATOM 877 N N . THR A 1 112 ? 57.466 1.502 -59.373 1.00 41.28 112 THR A N 1
ATOM 878 C CA . THR A 1 112 ? 58.500 2.258 -58.612 1.00 41.28 112 THR A CA 1
ATOM 879 C C . THR A 1 112 ? 58.555 1.761 -57.160 1.00 41.28 112 THR A C 1
ATOM 881 O O . THR A 1 112 ? 57.778 2.179 -56.302 1.00 41.28 112 THR A O 1
ATOM 884 N N . SER A 1 113 ? 59.489 0.860 -56.865 1.00 49.53 113 SER A N 1
ATOM 885 C CA . SER A 1 113 ? 59.686 0.278 -55.532 1.00 49.53 113 SER A CA 1
ATOM 886 C C . SER A 1 113 ? 60.625 1.151 -54.691 1.00 49.53 113 SER A C 1
ATOM 888 O O . SER A 1 113 ? 61.835 1.098 -54.885 1.00 49.53 113 SER A O 1
ATOM 890 N N . SER A 1 114 ? 60.084 1.998 -53.808 1.00 50.03 114 SER A N 1
ATOM 891 C CA . SER A 1 114 ? 60.697 2.399 -52.509 1.00 50.03 114 SER A CA 1
ATOM 892 C C . SER A 1 114 ? 59.972 3.552 -51.792 1.00 50.03 114 SER A C 1
ATOM 894 O O . SER A 1 114 ? 60.293 3.845 -50.645 1.00 50.03 114 SER A O 1
ATOM 896 N N . THR A 1 115 ? 58.978 4.193 -52.414 1.00 48.78 115 THR A N 1
ATOM 897 C CA . THR A 1 115 ? 58.210 5.303 -51.807 1.00 48.78 115 THR A CA 1
ATOM 898 C C . THR A 1 115 ? 56.753 4.964 -51.483 1.00 48.78 115 THR A C 1
ATOM 900 O O . THR A 1 115 ? 56.119 5.688 -50.722 1.00 48.78 115 THR A O 1
ATOM 903 N N . PHE A 1 116 ? 56.230 3.847 -51.997 1.00 45.88 116 PHE A N 1
ATOM 904 C CA . PHE A 1 116 ? 54.814 3.481 -51.866 1.00 45.88 116 PHE A CA 1
ATOM 905 C C . PHE A 1 116 ? 54.444 2.860 -50.506 1.00 45.88 116 PHE A C 1
ATOM 907 O O . PHE A 1 116 ? 53.296 2.947 -50.074 1.00 45.88 116 PHE A O 1
ATOM 914 N N . ASP A 1 117 ? 55.417 2.287 -49.793 1.00 52.78 117 ASP A N 1
ATOM 915 C CA . ASP A 1 117 ? 55.176 1.663 -48.487 1.00 52.78 117 ASP A CA 1
ATOM 916 C C . ASP A 1 117 ? 55.112 2.704 -47.358 1.00 52.78 117 ASP A C 1
ATOM 918 O O . ASP A 1 117 ? 54.308 2.573 -46.439 1.00 52.78 117 ASP A O 1
ATOM 922 N N . THR A 1 118 ? 55.890 3.788 -47.453 1.00 61.44 118 THR A N 1
ATOM 923 C CA . THR A 1 118 ? 55.957 4.845 -46.429 1.00 61.44 118 THR A CA 1
ATOM 924 C C . THR A 1 118 ? 54.687 5.694 -46.390 1.00 61.44 118 THR A C 1
ATOM 926 O O . THR A 1 118 ? 54.195 6.027 -45.317 1.00 61.44 118 THR A O 1
ATOM 929 N N . GLU A 1 119 ? 54.124 6.033 -47.550 1.00 61.69 119 GLU A N 1
ATOM 930 C CA . GLU A 1 119 ? 52.914 6.861 -47.639 1.00 61.69 119 GLU A CA 1
ATOM 931 C C . GLU A 1 119 ? 51.666 6.092 -47.178 1.00 61.69 119 GLU A C 1
ATOM 933 O O . GLU A 1 119 ? 50.815 6.637 -46.474 1.00 61.69 119 GLU A O 1
ATOM 938 N N . ASN A 1 120 ? 51.604 4.791 -47.482 1.00 67.69 120 ASN A N 1
ATOM 939 C CA . ASN A 1 120 ? 50.560 3.898 -46.990 1.00 67.69 120 ASN A CA 1
ATOM 940 C C . ASN A 1 120 ? 50.688 3.654 -45.474 1.00 67.69 120 ASN A C 1
ATOM 942 O O . ASN A 1 120 ? 49.694 3.720 -44.753 1.00 67.69 120 ASN A O 1
ATOM 946 N N . TYR A 1 121 ? 51.911 3.463 -44.963 1.00 69.31 121 TYR A N 1
ATOM 947 C CA . TYR A 1 121 ? 52.173 3.318 -43.526 1.00 69.31 121 TYR A CA 1
ATOM 948 C C . TYR A 1 121 ? 51.840 4.599 -42.744 1.00 69.31 121 TYR A C 1
ATOM 950 O O . TYR A 1 121 ? 51.226 4.527 -41.683 1.00 69.31 121 TYR A O 1
ATOM 958 N N . ASN A 1 122 ? 52.151 5.778 -43.295 1.00 73.38 122 ASN A N 1
ATOM 959 C CA . ASN A 1 122 ? 51.786 7.069 -42.703 1.00 73.38 122 ASN A CA 1
ATOM 960 C C . ASN A 1 122 ? 50.266 7.295 -42.703 1.00 73.38 122 ASN A C 1
ATOM 962 O O . ASN A 1 122 ? 49.716 7.777 -41.716 1.00 73.38 122 ASN A O 1
ATOM 966 N N . ARG A 1 123 ? 49.561 6.913 -43.776 1.00 75.44 123 ARG A N 1
ATOM 967 C CA . ARG A 1 123 ? 48.095 7.021 -43.853 1.00 75.44 123 ARG A CA 1
ATOM 968 C C . ARG A 1 123 ? 47.392 6.059 -42.890 1.00 75.44 123 ARG A C 1
ATOM 970 O O . ARG A 1 123 ? 46.399 6.434 -42.275 1.00 75.44 123 ARG A O 1
ATOM 977 N N . LEU A 1 124 ? 47.927 4.849 -42.726 1.00 75.81 124 LEU A N 1
ATOM 978 C CA . LEU A 1 124 ? 47.468 3.882 -41.726 1.00 75.81 124 LEU A CA 1
ATOM 979 C C . LEU A 1 124 ? 47.754 4.348 -40.291 1.00 75.81 124 LEU A C 1
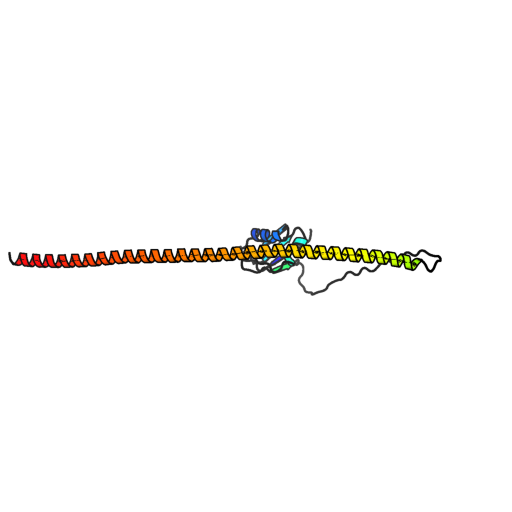ATOM 981 O O . LEU A 1 124 ? 46.924 4.113 -39.420 1.00 75.81 124 LEU A O 1
ATOM 985 N N . ALA A 1 125 ? 48.881 5.025 -40.043 1.00 75.31 125 ALA A N 1
ATOM 986 C CA . ALA A 1 125 ? 49.201 5.593 -38.733 1.00 75.31 125 ALA A CA 1
ATOM 987 C C . ALA A 1 125 ? 48.224 6.713 -38.341 1.00 75.31 125 ALA A C 1
ATOM 989 O O . ALA A 1 125 ? 47.660 6.661 -37.256 1.00 75.31 125 ALA A O 1
ATOM 990 N N . VAL A 1 126 ? 47.928 7.646 -39.255 1.00 79.00 126 VAL A N 1
ATOM 991 C CA . VAL A 1 126 ? 46.942 8.719 -39.012 1.00 79.00 126 VAL A CA 1
ATOM 992 C C . VAL A 1 126 ? 45.543 8.156 -38.747 1.00 79.00 126 VAL A C 1
ATOM 994 O O . VAL A 1 126 ? 44.878 8.586 -37.813 1.00 79.00 126 VAL A O 1
ATOM 997 N N . LEU A 1 127 ? 45.104 7.156 -39.520 1.00 78.19 127 LEU A N 1
ATOM 998 C CA . LEU A 1 127 ? 43.807 6.504 -39.298 1.00 78.19 127 LEU A CA 1
ATOM 999 C C . LEU A 1 127 ? 43.752 5.726 -37.978 1.00 78.19 127 LEU A C 1
ATOM 1001 O O . LEU A 1 127 ? 42.688 5.627 -37.371 1.00 78.19 127 LEU A O 1
ATOM 1005 N N . ARG A 1 128 ? 44.879 5.158 -37.537 1.00 78.81 128 ARG A N 1
ATOM 1006 C CA . ARG A 1 128 ? 44.978 4.481 -36.243 1.00 78.81 128 ARG A CA 1
ATOM 1007 C C . ARG A 1 128 ? 44.889 5.477 -35.093 1.00 78.81 128 ARG A C 1
ATOM 1009 O O . ARG A 1 128 ? 44.100 5.245 -34.189 1.00 78.81 128 ARG A O 1
ATOM 1016 N N . ASP A 1 129 ? 45.607 6.593 -35.179 1.00 81.56 129 ASP A N 1
ATOM 1017 C CA . ASP A 1 129 ? 45.548 7.664 -34.180 1.00 81.56 129 ASP A CA 1
ATOM 1018 C C . ASP A 1 129 ? 44.142 8.297 -34.118 1.00 81.56 129 ASP A C 1
ATOM 1020 O O . ASP A 1 129 ? 43.627 8.564 -33.034 1.00 81.56 129 ASP A O 1
ATOM 1024 N N . GLU A 1 130 ? 43.471 8.477 -35.264 1.00 85.31 130 GLU A N 1
ATOM 1025 C CA . GLU A 1 130 ? 42.070 8.924 -35.320 1.00 85.31 130 GLU A CA 1
ATOM 1026 C C . GLU A 1 130 ? 41.102 7.899 -34.713 1.00 85.31 130 GLU A C 1
ATOM 1028 O O . GLU A 1 130 ? 40.160 8.276 -34.014 1.00 85.31 130 GLU A O 1
ATOM 10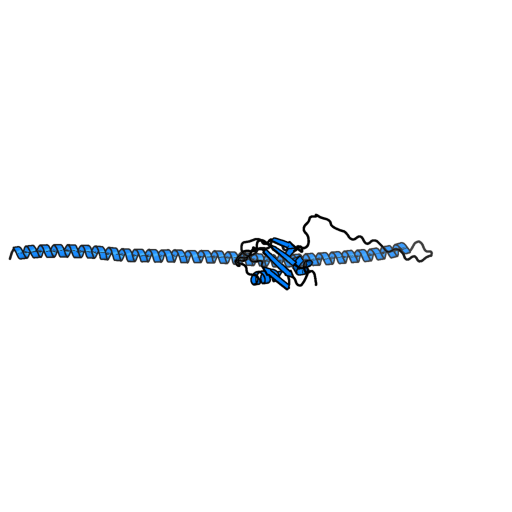33 N N . LEU A 1 131 ? 41.307 6.602 -34.960 1.00 84.56 131 LEU A N 1
ATOM 1034 C CA . LEU A 1 131 ? 40.488 5.540 -34.374 1.00 84.56 131 LEU A CA 1
ATOM 1035 C C . LEU A 1 131 ? 40.696 5.441 -32.858 1.00 84.56 131 LEU A C 1
ATOM 1037 O O . LEU A 1 131 ? 39.716 5.285 -32.130 1.00 84.56 131 LEU A O 1
ATOM 1041 N N . ASP A 1 132 ? 41.937 5.575 -32.392 1.00 86.81 132 ASP A N 1
ATOM 1042 C CA . ASP A 1 132 ? 42.297 5.552 -30.974 1.00 86.81 132 ASP A CA 1
ATOM 1043 C C . ASP A 1 132 ? 41.708 6.776 -30.246 1.00 86.81 132 ASP A C 1
ATOM 1045 O O . ASP A 1 132 ? 41.065 6.620 -29.207 1.00 86.81 132 ASP A O 1
ATOM 1049 N N . ALA A 1 133 ? 41.792 7.974 -30.838 1.00 81.44 133 ALA A N 1
ATOM 1050 C CA . ALA A 1 133 ? 41.150 9.178 -30.304 1.00 81.44 133 ALA A CA 1
ATOM 1051 C C . ALA A 1 133 ? 39.612 9.072 -30.289 1.00 81.44 133 ALA A C 1
ATOM 1053 O O . ALA A 1 133 ? 38.961 9.469 -29.320 1.00 81.44 133 ALA A O 1
ATOM 1054 N N . ASN A 1 134 ? 39.010 8.498 -31.336 1.00 85.12 134 ASN A N 1
ATOM 1055 C CA . ASN A 1 134 ? 37.566 8.259 -31.390 1.00 85.12 134 ASN A CA 1
ATOM 1056 C C . ASN A 1 134 ? 37.108 7.233 -30.340 1.00 85.12 134 ASN A C 1
ATOM 1058 O O . ASN A 1 134 ? 36.050 7.405 -29.727 1.00 85.12 134 ASN A O 1
ATOM 1062 N N . LEU A 1 135 ? 37.898 6.182 -30.106 1.00 87.69 135 LEU A N 1
ATOM 1063 C CA . LEU A 1 135 ? 37.635 5.175 -29.080 1.00 87.69 135 LEU A CA 1
ATOM 1064 C C . LEU A 1 135 ? 37.721 5.779 -27.671 1.00 87.69 135 LEU A C 1
ATOM 1066 O O . LEU A 1 135 ? 36.836 5.536 -26.847 1.00 87.69 135 LEU A O 1
ATOM 1070 N N . GLU A 1 136 ? 38.730 6.611 -27.421 1.00 88.06 136 GLU A N 1
ATOM 1071 C CA . GLU A 1 136 ? 38.924 7.301 -26.145 1.00 88.06 136 GLU A CA 1
ATOM 1072 C C . GLU A 1 136 ? 37.788 8.299 -25.868 1.00 88.06 136 GLU A C 1
ATOM 1074 O O . GLU A 1 136 ? 37.192 8.285 -24.787 1.00 88.06 136 GLU A O 1
ATOM 1079 N N . CYS A 1 137 ? 37.382 9.097 -26.864 1.00 78.81 137 CYS A N 1
ATOM 1080 C CA . CYS A 1 137 ?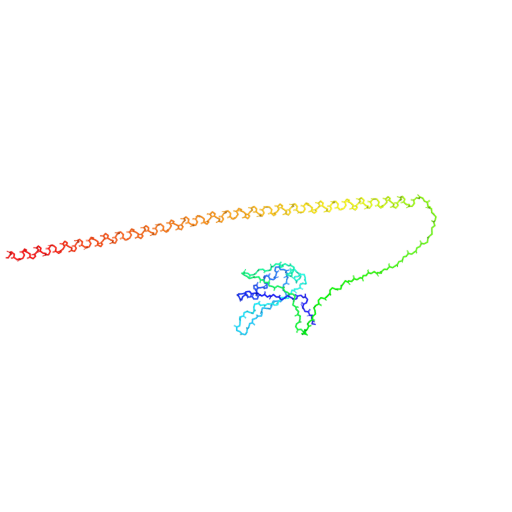 36.219 9.979 -26.741 1.00 78.81 137 CYS A CA 1
ATOM 1081 C C . CYS A 1 137 ? 34.920 9.208 -26.442 1.00 78.81 137 CYS A C 1
ATOM 1083 O O . CYS A 1 137 ? 34.114 9.662 -25.626 1.00 78.81 137 CYS A O 1
ATOM 1085 N N . MET A 1 138 ? 34.715 8.037 -27.053 1.00 86.62 138 MET A N 1
ATOM 1086 C CA . MET A 1 138 ? 33.554 7.184 -26.777 1.00 86.62 138 MET A CA 1
ATOM 1087 C C . MET A 1 138 ? 33.588 6.599 -25.354 1.00 86.62 138 MET A C 1
ATOM 1089 O O . MET A 1 138 ? 32.554 6.554 -24.684 1.00 86.62 138 MET A O 1
ATOM 1093 N N . GLN A 1 139 ? 34.760 6.193 -24.860 1.00 90.44 139 GLN A N 1
ATOM 1094 C CA . GLN A 1 139 ? 34.932 5.690 -23.492 1.00 90.44 139 GLN A CA 1
ATOM 1095 C C . GLN A 1 139 ? 34.679 6.773 -22.440 1.00 90.44 139 GLN A C 1
ATOM 1097 O O . GLN A 1 139 ? 33.933 6.528 -21.492 1.00 90.44 139 GLN A O 1
ATOM 1102 N N . ILE A 1 140 ? 35.206 7.985 -22.640 1.00 92.88 140 ILE A N 1
ATOM 1103 C CA . ILE A 1 140 ? 34.961 9.132 -21.750 1.00 92.88 140 ILE A CA 1
ATOM 1104 C C . ILE A 1 140 ? 33.469 9.490 -21.721 1.00 92.88 140 ILE A C 1
ATOM 1106 O O . ILE A 1 140 ? 32.911 9.756 -20.653 1.00 92.88 140 ILE A O 1
ATOM 1110 N N . ALA A 1 141 ? 32.798 9.473 -22.879 1.00 90.69 141 ALA A N 1
ATOM 1111 C CA . ALA A 1 141 ? 31.363 9.732 -22.959 1.00 90.69 141 ALA A CA 1
ATOM 1112 C C . ALA A 1 141 ? 30.553 8.697 -22.161 1.00 90.69 141 ALA A C 1
ATOM 1114 O O . ALA A 1 141 ? 29.678 9.076 -21.377 1.00 90.69 141 ALA A O 1
ATOM 1115 N N . HIS A 1 142 ? 30.883 7.410 -22.302 1.00 93.25 142 HIS A N 1
ATOM 1116 C CA . HIS A 1 142 ? 30.232 6.341 -21.550 1.00 93.25 142 HIS A CA 1
ATOM 1117 C C . HIS A 1 142 ? 30.479 6.464 -20.039 1.00 93.25 142 HIS A C 1
ATOM 1119 O O . HIS A 1 142 ? 29.545 6.357 -19.246 1.00 93.25 142 HIS A O 1
ATOM 1125 N N . GLU A 1 143 ? 31.714 6.750 -19.622 1.00 93.94 143 GLU A N 1
ATOM 1126 C CA . GLU A 1 143 ? 32.057 6.920 -18.209 1.00 93.94 143 GLU A CA 1
ATOM 1127 C C . GLU A 1 143 ? 31.317 8.110 -17.578 1.00 93.94 143 GLU A C 1
ATOM 1129 O O . GLU A 1 143 ? 30.792 8.010 -16.463 1.00 93.94 143 GLU A O 1
ATOM 1134 N N . HIS A 1 144 ? 31.193 9.223 -18.306 1.00 94.50 144 HIS A N 1
ATOM 1135 C CA . HIS A 1 144 ? 30.420 10.379 -17.859 1.00 94.50 144 HIS A CA 1
ATOM 1136 C C . HIS A 1 144 ? 28.921 10.061 -17.728 1.00 94.50 144 HIS A C 1
ATOM 1138 O O . HIS A 1 144 ? 28.284 10.470 -16.753 1.00 94.50 144 HIS A O 1
ATOM 1144 N N . GLU A 1 145 ? 28.357 9.299 -18.667 1.00 95.56 145 GLU A N 1
ATOM 1145 C CA . GLU A 1 145 ? 26.963 8.855 -18.605 1.00 95.56 145 GLU A CA 1
ATOM 1146 C C . GLU A 1 145 ? 26.715 7.927 -17.408 1.00 95.56 145 GLU A C 1
ATOM 1148 O O . GLU A 1 145 ? 25.770 8.143 -16.644 1.00 95.56 145 GLU A O 1
ATOM 1153 N N . VAL A 1 146 ? 27.608 6.960 -17.172 1.00 95.31 146 VAL A N 1
ATOM 1154 C CA . VAL A 1 146 ? 27.567 6.068 -16.002 1.00 95.31 146 VAL A CA 1
ATOM 1155 C C . VAL A 1 146 ? 27.664 6.866 -14.701 1.00 95.31 146 VAL A C 1
ATOM 1157 O O . VAL A 1 146 ? 26.919 6.602 -13.755 1.00 95.31 146 VAL A O 1
ATOM 1160 N N . LYS A 1 147 ? 28.532 7.880 -14.639 1.00 95.00 147 LYS A N 1
ATOM 1161 C CA . LYS A 1 147 ? 28.666 8.757 -13.470 1.00 95.00 147 LYS A CA 1
ATOM 1162 C C . LYS A 1 147 ? 27.389 9.552 -13.205 1.00 95.00 147 LYS A C 1
ATOM 1164 O O . LYS A 1 147 ? 26.902 9.566 -12.076 1.00 95.00 147 LYS A O 1
ATOM 1169 N N . LEU A 1 148 ? 26.800 10.140 -14.245 1.00 95.75 148 LEU A N 1
ATOM 1170 C CA . LEU A 1 148 ? 25.526 10.848 -14.141 1.00 95.75 148 LEU A CA 1
ATOM 1171 C C . LEU A 1 148 ? 24.401 9.915 -13.668 1.00 95.75 148 LEU A C 1
ATOM 1173 O O . LEU A 1 148 ? 23.561 10.317 -12.858 1.00 95.75 148 LEU A O 1
ATOM 1177 N N . LEU A 1 149 ? 24.376 8.676 -14.165 1.00 95.25 149 LEU A N 1
ATOM 1178 C CA . LEU A 1 149 ? 23.403 7.665 -13.762 1.00 95.25 149 LEU A CA 1
ATOM 1179 C C . LEU A 1 149 ? 23.581 7.279 -12.286 1.00 95.25 149 LEU A C 1
ATOM 1181 O O . LEU A 1 149 ? 22.603 7.233 -11.542 1.00 95.25 149 LEU A O 1
ATOM 1185 N N . ASN A 1 150 ? 24.823 7.077 -11.844 1.00 95.50 150 ASN A N 1
ATOM 1186 C CA . ASN A 1 150 ? 25.149 6.772 -10.453 1.00 95.50 150 ASN A CA 1
ATOM 1187 C C . ASN A 1 150 ? 24.787 7.924 -9.506 1.00 95.50 150 ASN A C 1
ATOM 1189 O O . ASN A 1 150 ? 24.230 7.674 -8.439 1.00 95.50 150 ASN A O 1
ATOM 1193 N N . ASP A 1 151 ? 25.013 9.177 -9.904 1.00 96.00 151 ASP A N 1
ATOM 1194 C CA . ASP A 1 151 ? 24.618 10.349 -9.116 1.00 96.00 151 ASP A CA 1
ATOM 1195 C C . ASP A 1 151 ? 23.092 10.464 -8.985 1.00 96.00 151 ASP A C 1
ATOM 1197 O O . ASP A 1 151 ? 22.578 10.784 -7.908 1.00 96.00 151 ASP A O 1
ATOM 1201 N N . LYS A 1 152 ? 22.344 10.179 -10.062 1.00 96.56 152 LYS A N 1
ATOM 1202 C CA . LYS A 1 152 ? 20.871 10.111 -10.022 1.00 96.56 152 LYS A CA 1
ATOM 1203 C C . LYS A 1 152 ? 20.402 9.010 -9.073 1.00 96.56 152 LYS A C 1
ATOM 1205 O O . LYS A 1 152 ? 19.599 9.286 -8.184 1.00 96.56 152 LYS A O 1
ATOM 1210 N N . LEU A 1 153 ? 20.961 7.809 -9.214 1.00 96.50 153 LEU A N 1
ATOM 1211 C CA . LEU A 1 153 ? 20.654 6.661 -8.363 1.00 96.50 153 LEU A CA 1
ATOM 1212 C C . LEU A 1 153 ? 20.961 6.956 -6.886 1.00 96.50 153 LEU A C 1
ATOM 1214 O O . LEU A 1 153 ? 20.203 6.572 -5.999 1.00 96.50 153 LEU A O 1
ATOM 1218 N N . LEU A 1 154 ? 22.062 7.654 -6.601 1.00 96.19 154 LEU A N 1
ATOM 1219 C CA . LEU A 1 154 ? 22.455 8.012 -5.241 1.00 96.19 154 LEU A CA 1
ATOM 1220 C C . LEU A 1 154 ? 21.471 8.999 -4.599 1.00 96.19 154 LEU A C 1
ATOM 1222 O O . LEU A 1 154 ? 21.115 8.836 -3.431 1.00 96.19 154 LEU A O 1
ATOM 1226 N N . ARG A 1 155 ? 20.996 9.999 -5.355 1.00 95.81 155 ARG A N 1
ATOM 1227 C CA . ARG A 1 155 ? 19.951 10.924 -4.881 1.00 95.81 155 ARG A CA 1
ATOM 1228 C C . ARG A 1 155 ? 18.649 10.191 -4.601 1.00 95.81 155 ARG A C 1
ATOM 1230 O O . ARG A 1 155 ? 18.047 10.417 -3.557 1.00 95.81 155 ARG A O 1
ATOM 1237 N N . GLU A 1 156 ? 18.245 9.304 -5.503 1.00 96.94 156 GLU A N 1
ATOM 1238 C CA . GLU A 1 156 ? 17.025 8.514 -5.350 1.00 96.94 156 GLU A CA 1
ATOM 1239 C C . GLU A 1 156 ? 17.096 7.611 -4.112 1.00 96.94 156 GLU A C 1
ATOM 1241 O O . GLU A 1 156 ? 16.187 7.629 -3.287 1.00 96.94 156 GLU A O 1
ATOM 1246 N N . LYS A 1 157 ? 18.225 6.922 -3.895 1.00 97.06 157 LYS A N 1
ATOM 1247 C CA . LYS A 1 157 ? 18.470 6.141 -2.671 1.00 97.06 157 LYS A CA 1
ATOM 1248 C C . LYS A 1 157 ? 18.371 6.988 -1.403 1.00 97.06 157 LYS A C 1
ATOM 1250 O O . LYS A 1 157 ? 17.796 6.535 -0.417 1.00 97.06 157 LYS A O 1
ATOM 1255 N N . LYS A 1 158 ? 18.909 8.212 -1.422 1.00 97.19 158 LYS A N 1
ATOM 1256 C CA . LYS A 1 158 ? 18.847 9.127 -0.275 1.00 97.19 158 LYS A CA 1
ATOM 1257 C C . LYS A 1 158 ? 17.411 9.563 0.032 1.00 97.19 158 LYS A C 1
ATOM 1259 O O . LYS A 1 158 ? 17.015 9.538 1.191 1.00 97.19 158 LYS A O 1
ATOM 1264 N N . LEU A 1 159 ? 16.639 9.916 -0.996 1.00 96.56 159 LEU A N 1
ATOM 1265 C CA . LEU A 1 159 ? 15.221 10.266 -0.851 1.00 96.56 159 LEU A CA 1
ATOM 1266 C C . LEU A 1 159 ? 14.408 9.091 -0.304 1.00 96.56 159 LEU A C 1
ATOM 1268 O O . LEU A 1 159 ? 13.549 9.273 0.554 1.00 96.56 159 LEU A O 1
ATOM 1272 N N . LEU A 1 160 ? 14.701 7.879 -0.774 1.00 96.38 160 LEU A N 1
ATOM 1273 C CA . LEU A 1 160 ? 14.019 6.676 -0.320 1.00 96.38 160 LEU A CA 1
ATOM 1274 C C . LEU A 1 160 ? 14.310 6.414 1.165 1.00 96.38 160 LEU A C 1
ATOM 1276 O O . LEU A 1 160 ? 13.375 6.235 1.941 1.00 96.38 160 LEU A O 1
ATOM 1280 N N . GLN A 1 161 ? 15.573 6.524 1.584 1.00 97.38 161 GLN A N 1
ATOM 1281 C CA . GLN A 1 161 ? 15.970 6.422 2.992 1.00 97.38 161 GLN A CA 1
ATOM 1282 C C . GLN A 1 161 ? 15.287 7.477 3.881 1.00 97.38 161 GLN A C 1
ATOM 1284 O O . GLN A 1 161 ? 14.835 7.159 4.980 1.00 97.38 161 GLN A O 1
ATOM 1289 N N . GLU A 1 162 ? 15.197 8.723 3.414 1.00 97.75 162 GLU A N 1
ATOM 1290 C CA . GLU A 1 162 ? 14.503 9.798 4.132 1.00 97.75 162 GLU A CA 1
ATOM 1291 C C . GLU A 1 162 ? 13.005 9.497 4.276 1.00 97.75 162 GLU A C 1
ATOM 1293 O O . GLU A 1 162 ? 12.448 9.611 5.368 1.00 97.75 162 GLU A O 1
ATOM 1298 N N . SER A 1 163 ? 12.364 9.022 3.205 1.00 97.31 163 SER A N 1
ATOM 1299 C CA . SER A 1 163 ? 10.955 8.628 3.252 1.00 97.31 163 SER A CA 1
ATOM 1300 C C . SER A 1 163 ? 10.710 7.479 4.234 1.00 97.31 163 SER A C 1
ATOM 1302 O O . SER A 1 163 ? 9.773 7.543 5.026 1.00 97.31 163 SER A O 1
ATOM 1304 N N . GLU A 1 164 ? 11.581 6.464 4.261 1.00 97.31 164 GLU A N 1
ATOM 1305 C CA . GLU A 1 164 ? 11.493 5.347 5.207 1.00 97.31 164 GLU A CA 1
ATOM 1306 C C . GLU A 1 164 ? 11.614 5.808 6.663 1.00 97.31 164 GLU A C 1
ATOM 1308 O O . GLU A 1 164 ? 10.925 5.281 7.537 1.00 97.31 164 GLU A O 1
ATOM 1313 N N . GLN A 1 165 ? 12.477 6.789 6.936 1.00 96.94 165 GLN A N 1
ATOM 1314 C CA . GLN A 1 165 ? 12.614 7.362 8.271 1.00 96.94 165 GLN A CA 1
ATOM 1315 C C . GLN A 1 165 ? 11.336 8.093 8.700 1.00 96.94 165 GLN A C 1
ATOM 1317 O O . GLN A 1 165 ? 10.854 7.862 9.808 1.00 96.94 165 GLN A O 1
ATOM 1322 N N . LEU A 1 166 ? 10.755 8.902 7.811 1.00 97.38 166 LEU A N 1
ATOM 1323 C CA . LEU A 1 166 ? 9.494 9.601 8.072 1.00 97.38 166 LEU A CA 1
ATOM 1324 C C . LEU A 1 166 ? 8.340 8.626 8.346 1.00 97.38 166 LEU A C 1
ATOM 1326 O O . LEU A 1 166 ? 7.534 8.865 9.243 1.00 97.38 166 LEU A O 1
ATOM 1330 N N . TYR A 1 167 ? 8.269 7.505 7.618 1.00 95.69 167 TYR A N 1
ATOM 1331 C CA . TYR A 1 167 ? 7.252 6.479 7.870 1.00 95.69 167 TYR A CA 1
ATOM 1332 C C . TYR A 1 167 ? 7.393 5.840 9.255 1.00 95.69 167 TYR A C 1
ATOM 1334 O O . TYR A 1 167 ? 6.384 5.645 9.931 1.00 95.69 167 TYR A O 1
ATOM 1342 N N . LYS A 1 168 ? 8.622 5.552 9.699 1.00 97.38 168 LYS A N 1
ATOM 1343 C CA . LYS A 1 168 ? 8.869 5.007 11.045 1.00 97.38 168 LYS A CA 1
ATOM 1344 C C . LYS A 1 168 ? 8.464 5.991 12.139 1.00 97.38 168 LYS A C 1
ATOM 1346 O O . LYS A 1 168 ? 7.793 5.600 13.087 1.00 97.38 168 LYS A O 1
ATOM 1351 N N . GLU A 1 169 ? 8.828 7.262 11.990 1.00 97.06 169 GLU A N 1
ATOM 1352 C CA . GLU A 1 169 ? 8.464 8.309 12.952 1.00 97.06 169 GLU A CA 1
ATOM 1353 C C . GLU A 1 169 ? 6.938 8.477 13.051 1.00 97.06 169 GLU A C 1
ATOM 1355 O O . GLU A 1 169 ? 6.375 8.490 14.147 1.00 97.06 169 GLU A O 1
ATOM 1360 N N . ALA A 1 170 ? 6.244 8.496 11.909 1.00 96.94 170 ALA A N 1
ATOM 1361 C CA . ALA A 1 170 ? 4.785 8.558 11.875 1.00 96.94 170 ALA A CA 1
ATOM 1362 C C . ALA A 1 170 ? 4.118 7.334 12.537 1.00 96.94 170 ALA A C 1
ATOM 1364 O O . ALA A 1 170 ? 3.083 7.471 13.197 1.00 96.94 170 ALA A O 1
ATOM 1365 N N . GLU A 1 171 ? 4.693 6.139 12.379 1.00 97.31 171 GLU A N 1
ATOM 1366 C CA . GLU A 1 171 ? 4.202 4.915 13.020 1.00 97.31 171 GLU A CA 1
ATOM 1367 C C . GLU A 1 171 ? 4.365 4.965 14.547 1.00 97.31 171 GLU A C 1
ATOM 1369 O O . GLU A 1 171 ? 3.430 4.626 15.282 1.00 97.31 171 GLU A O 1
ATOM 1374 N N . GLU A 1 172 ? 5.508 5.452 15.035 1.00 96.81 172 GLU A N 1
ATOM 1375 C CA . GLU A 1 172 ? 5.741 5.655 16.467 1.00 96.81 172 GLU A CA 1
ATOM 1376 C C . GLU A 1 172 ? 4.738 6.644 17.073 1.00 96.81 172 GLU A C 1
ATOM 1378 O O . GLU A 1 172 ? 4.171 6.389 18.140 1.00 96.81 172 GLU A O 1
ATOM 1383 N N . ASP A 1 173 ? 4.474 7.758 16.392 1.00 97.31 173 ASP A N 1
ATOM 1384 C CA . ASP A 1 173 ? 3.515 8.759 16.855 1.00 97.31 173 ASP A CA 1
ATOM 1385 C C . ASP A 1 173 ? 2.075 8.239 16.850 1.00 97.31 173 ASP A C 1
ATOM 1387 O O . ASP A 1 173 ? 1.326 8.461 17.810 1.00 97.31 173 ASP A O 1
ATOM 1391 N N . TYR A 1 174 ? 1.693 7.468 15.829 1.00 96.06 174 TYR A N 1
ATOM 1392 C CA . TYR A 1 174 ? 0.407 6.775 15.810 1.00 96.06 174 TYR A CA 1
ATOM 1393 C C . TYR A 1 174 ? 0.254 5.838 17.016 1.00 96.06 174 TYR A C 1
ATOM 1395 O O . TYR A 1 174 ? -0.803 5.815 17.660 1.00 96.06 174 TYR A O 1
ATOM 1403 N N . LEU A 1 175 ? 1.308 5.094 17.361 1.00 96.81 175 LEU A N 1
ATOM 1404 C CA . LEU A 1 175 ? 1.284 4.161 18.483 1.00 96.81 175 LEU A CA 1
ATOM 1405 C C . LEU A 1 175 ? 1.146 4.890 19.828 1.00 96.81 175 LEU A C 1
ATOM 1407 O O . LEU A 1 175 ? 0.310 4.500 20.644 1.00 96.81 175 LEU A O 1
ATOM 1411 N N . LYS A 1 176 ? 1.857 6.009 20.021 1.00 96.81 176 LYS A N 1
ATOM 1412 C CA . LYS A 1 176 ? 1.713 6.865 21.215 1.00 96.81 176 LYS A CA 1
ATOM 1413 C C . LYS A 1 176 ? 0.278 7.371 21.379 1.00 96.81 176 LYS A C 1
ATOM 1415 O O . LYS A 1 176 ? -0.293 7.286 22.467 1.00 96.81 176 LYS A O 1
ATOM 1420 N N . ILE A 1 177 ? -0.333 7.861 20.297 1.00 96.81 177 ILE A N 1
ATOM 1421 C CA . ILE A 1 177 ? -1.725 8.337 20.309 1.00 96.81 177 ILE A CA 1
ATOM 1422 C C . ILE A 1 177 ? -2.689 7.189 20.633 1.00 96.81 177 ILE A C 1
ATOM 1424 O O . ILE A 1 177 ? -3.664 7.372 21.371 1.00 96.81 177 ILE A O 1
ATOM 1428 N N . LYS A 1 178 ? -2.445 5.996 20.085 1.00 96.62 178 LYS A N 1
ATOM 1429 C CA . LYS A 1 178 ? -3.260 4.807 20.347 1.00 96.62 178 LYS A CA 1
ATOM 1430 C C . LYS A 1 178 ? -3.190 4.392 21.818 1.00 96.62 178 LYS A C 1
ATOM 1432 O O . LYS A 1 178 ? -4.241 4.171 22.424 1.00 96.62 178 LYS A O 1
ATOM 1437 N N . ASP A 1 179 ? -1.996 4.338 22.396 1.00 96.75 179 ASP A N 1
ATOM 1438 C CA . ASP A 1 179 ? -1.790 3.960 23.795 1.00 96.75 179 ASP A CA 1
ATOM 1439 C C . ASP A 1 179 ? -2.418 4.973 24.756 1.00 96.75 179 ASP A C 1
ATOM 1441 O O . ASP A 1 179 ? -3.104 4.584 25.707 1.00 96.75 179 ASP A O 1
ATOM 1445 N N . GLU A 1 180 ? -2.294 6.271 24.471 1.00 97.62 180 GLU A N 1
ATOM 1446 C CA . GLU A 1 180 ? -2.927 7.304 25.292 1.00 97.62 180 GLU A CA 1
ATOM 1447 C C . GLU A 1 180 ? -4.460 7.233 25.200 1.00 97.62 180 GLU A C 1
ATOM 1449 O O . GLU A 1 180 ? -5.155 7.314 26.214 1.00 97.62 180 GLU A O 1
ATOM 1454 N N . ASN A 1 181 ? -5.020 6.951 24.020 1.00 96.75 181 ASN A N 1
ATOM 1455 C CA . ASN A 1 181 ? -6.457 6.700 23.883 1.00 96.75 181 ASN A CA 1
ATOM 1456 C C . ASN A 1 181 ? -6.919 5.479 24.694 1.00 96.75 181 ASN A C 1
ATOM 1458 O O . ASN A 1 181 ? -7.975 5.522 25.336 1.00 96.75 181 ASN A O 1
ATOM 1462 N N . ILE A 1 182 ? -6.147 4.389 24.691 1.00 97.44 182 ILE A N 1
ATOM 1463 C CA . ILE A 1 182 ? -6.432 3.200 25.508 1.00 97.44 182 ILE A CA 1
ATOM 1464 C C . ILE A 1 182 ? -6.381 3.560 26.998 1.00 97.44 182 ILE A C 1
ATOM 1466 O O . ILE A 1 182 ? -7.271 3.165 27.762 1.00 97.44 182 ILE A O 1
ATOM 1470 N N . ARG A 1 183 ? -5.389 4.350 27.415 1.00 97.56 183 ARG A N 1
ATOM 1471 C CA . ARG A 1 183 ? -5.235 4.826 28.792 1.00 97.56 183 ARG A CA 1
ATOM 1472 C C . ARG A 1 183 ? -6.419 5.682 29.235 1.00 97.56 183 ARG A C 1
ATOM 1474 O O . ARG A 1 183 ? -7.001 5.405 30.287 1.00 97.56 183 ARG A O 1
ATOM 1481 N N . ILE A 1 184 ? -6.825 6.660 28.424 1.00 97.56 184 ILE A N 1
ATOM 1482 C CA . ILE A 1 184 ? -7.976 7.535 28.688 1.00 97.56 184 ILE A CA 1
ATOM 1483 C C . ILE A 1 184 ? -9.260 6.708 28.801 1.00 97.56 184 ILE A C 1
ATOM 1485 O O . ILE A 1 184 ? -9.993 6.843 29.782 1.00 97.56 184 ILE A O 1
ATOM 1489 N N . ARG A 1 185 ? -9.516 5.793 27.854 1.00 98.06 185 ARG A N 1
ATOM 1490 C CA . ARG A 1 185 ? -10.689 4.899 27.896 1.00 98.06 185 ARG A CA 1
ATOM 1491 C C . ARG A 1 185 ? -10.700 4.031 29.151 1.00 98.06 185 ARG A C 1
ATOM 1493 O O . ARG A 1 185 ? -11.726 3.927 29.817 1.00 98.06 185 ARG A O 1
ATOM 1500 N N . THR A 1 186 ? -9.557 3.452 29.511 1.00 97.19 186 THR A N 1
ATOM 1501 C CA . THR A 1 186 ? -9.424 2.632 30.722 1.00 97.19 186 THR A CA 1
ATOM 1502 C C . THR A 1 186 ? -9.686 3.457 31.986 1.00 97.19 186 THR A C 1
ATOM 1504 O O . THR A 1 186 ? -10.359 2.984 32.902 1.00 97.19 186 THR A O 1
ATOM 1507 N N . CYS A 1 187 ? -9.201 4.701 32.036 1.00 96.81 187 CYS A N 1
ATOM 1508 C CA . CYS A 1 187 ? -9.453 5.629 33.139 1.00 96.81 187 CYS A CA 1
ATOM 1509 C C . CYS A 1 187 ? -10.943 5.989 33.254 1.00 96.81 187 CYS A C 1
ATOM 1511 O O . CYS A 1 187 ? -11.522 5.890 34.335 1.00 96.81 187 CYS A O 1
ATOM 1513 N N . LEU A 1 188 ? -11.594 6.308 32.131 1.00 97.81 188 LEU A N 1
ATOM 1514 C CA . LEU A 1 188 ? -13.034 6.576 32.074 1.00 97.81 188 LEU A CA 1
ATOM 1515 C C . LEU A 1 188 ? -13.851 5.389 32.591 1.00 97.81 188 LEU A C 1
ATOM 1517 O O . LEU A 1 188 ? -14.721 5.571 33.440 1.00 97.81 188 LEU A O 1
ATOM 1521 N N . ILE A 1 189 ? -13.535 4.169 32.146 1.00 97.50 189 ILE A N 1
ATOM 1522 C CA . ILE A 1 189 ? -14.208 2.950 32.614 1.00 97.50 189 ILE A CA 1
ATOM 1523 C C . ILE A 1 189 ? -14.029 2.779 34.127 1.00 97.50 189 ILE A C 1
ATOM 1525 O O . ILE A 1 189 ? -15.006 2.523 34.832 1.00 97.50 189 ILE A O 1
ATOM 1529 N N . LYS A 1 190 ? -12.809 2.966 34.651 1.00 97.31 190 LYS A N 1
ATOM 1530 C CA . LYS A 1 190 ? -12.544 2.896 36.098 1.00 97.31 190 LYS A CA 1
ATOM 1531 C C . LYS A 1 190 ? -13.357 3.932 36.877 1.00 97.31 190 LYS A C 1
ATOM 1533 O O . LYS A 1 190 ? -13.980 3.568 37.872 1.00 97.31 190 LYS A O 1
ATOM 1538 N N . ASN A 1 191 ? -13.426 5.174 36.400 1.00 97.19 191 ASN A N 1
ATOM 1539 C CA . ASN A 1 191 ? -14.209 6.238 37.035 1.00 97.19 191 ASN A CA 1
ATOM 1540 C C . ASN A 1 191 ? -15.712 5.916 37.037 1.00 97.19 191 ASN A C 1
ATOM 1542 O O . ASN A 1 191 ? -16.385 6.048 38.063 1.00 97.19 191 ASN A O 1
ATOM 1546 N N . VAL A 1 192 ? -16.248 5.424 35.917 1.00 97.94 192 VAL A N 1
ATOM 1547 C CA . VAL A 1 192 ? -17.652 4.992 35.828 1.00 97.94 192 VAL A CA 1
ATOM 1548 C C . VAL A 1 192 ? -17.928 3.842 36.801 1.00 97.94 192 VAL A C 1
ATOM 1550 O O . VAL A 1 192 ? -18.900 3.896 37.555 1.00 97.94 192 VAL A O 1
ATOM 1553 N N . MET A 1 193 ? -17.050 2.841 36.866 1.00 97.25 193 MET A N 1
ATOM 1554 C CA . MET A 1 193 ? -17.194 1.724 37.804 1.00 97.25 193 MET A CA 1
ATOM 1555 C C . MET A 1 193 ? -17.107 2.168 39.265 1.00 97.25 193 MET A C 1
ATOM 1557 O O . MET A 1 193 ? -17.888 1.709 40.099 1.00 97.25 193 MET A O 1
ATOM 1561 N N . GLN A 1 194 ? -16.206 3.093 39.585 1.00 96.69 194 GLN A N 1
ATOM 1562 C CA . GLN A 1 194 ? -16.065 3.629 40.933 1.00 96.69 194 GLN A CA 1
ATOM 1563 C C . GLN A 1 194 ? -17.331 4.379 41.368 1.00 96.69 194 GLN A C 1
ATOM 1565 O O . GLN A 1 194 ? -17.854 4.116 42.450 1.00 96.69 194 GLN A O 1
ATOM 1570 N N . THR A 1 195 ? -17.892 5.238 40.511 1.00 96.44 195 THR A N 1
ATOM 1571 C CA . THR A 1 195 ? -19.153 5.941 40.815 1.00 96.44 195 THR A CA 1
ATOM 1572 C C . THR A 1 195 ? -20.348 4.992 40.926 1.00 96.44 195 THR A C 1
ATOM 1574 O O . THR A 1 195 ? -21.238 5.213 41.750 1.00 96.44 195 THR A O 1
ATOM 1577 N N . PHE A 1 196 ? -20.394 3.922 40.127 1.00 97.88 196 PHE A N 1
ATOM 1578 C CA . PHE A 1 196 ? -21.411 2.879 40.260 1.00 97.88 196 PHE A CA 1
ATOM 1579 C C . PHE A 1 196 ? -21.303 2.153 41.607 1.00 97.88 196 PHE A C 1
ATOM 1581 O O . PHE A 1 196 ? -22.305 2.022 42.310 1.00 97.88 196 PHE A O 1
ATOM 1588 N N . ASN A 1 197 ? -20.093 1.748 42.000 1.00 97.00 197 ASN A N 1
ATOM 1589 C CA . ASN A 1 197 ? -19.852 1.073 43.274 1.00 97.00 197 ASN A CA 1
ATOM 1590 C C . ASN A 1 197 ? -20.237 1.958 44.465 1.00 97.00 197 ASN A C 1
ATOM 1592 O O . ASN A 1 197 ? -20.980 1.504 45.331 1.00 97.00 197 ASN A O 1
ATOM 1596 N N . ILE A 1 198 ? -19.839 3.237 44.458 1.00 97.38 198 ILE A N 1
ATOM 1597 C CA . ILE A 1 198 ? -20.211 4.201 45.506 1.00 97.38 198 ILE A CA 1
ATOM 1598 C C . ILE A 1 198 ? -21.736 4.324 45.616 1.00 97.38 198 ILE A C 1
ATOM 1600 O O . ILE A 1 198 ? -22.285 4.233 46.711 1.00 97.38 198 ILE A O 1
ATOM 1604 N N . ARG A 1 199 ? -22.444 4.486 44.489 1.00 97.00 199 ARG A N 1
ATOM 1605 C CA . ARG A 1 199 ? -23.916 4.581 44.488 1.00 97.00 199 ARG A CA 1
ATOM 1606 C C . ARG A 1 199 ? -24.577 3.309 45.007 1.00 97.00 199 ARG A C 1
ATOM 1608 O O . ARG A 1 199 ? -25.531 3.388 45.778 1.00 97.00 199 ARG A O 1
ATOM 1615 N N . ARG A 1 200 ? -24.070 2.141 44.610 1.00 97.50 200 ARG A N 1
ATOM 1616 C CA . ARG A 1 200 ? -24.556 0.843 45.089 1.00 97.50 200 ARG A CA 1
ATOM 1617 C C . ARG A 1 200 ? -24.380 0.707 46.600 1.00 97.50 200 ARG A C 1
ATOM 1619 O O . ARG A 1 200 ? -25.299 0.250 47.277 1.00 97.50 200 ARG A O 1
ATOM 1626 N N . ASP A 1 201 ? -23.226 1.098 47.124 1.00 97.44 201 ASP A N 1
ATOM 1627 C CA . ASP A 1 201 ? -22.925 0.981 48.549 1.00 97.44 201 ASP A CA 1
ATOM 1628 C C . ASP A 1 201 ? -23.738 1.997 49.370 1.00 97.44 201 ASP A C 1
ATOM 1630 O O . ASP A 1 201 ? -24.301 1.632 50.403 1.00 97.44 201 ASP A O 1
ATOM 1634 N N . LEU A 1 202 ? -23.933 3.219 48.857 1.00 97.25 202 LEU A N 1
ATOM 1635 C CA . LEU A 1 202 ? -24.831 4.211 49.457 1.00 97.25 202 LEU A CA 1
ATOM 1636 C C . LEU A 1 202 ? -26.282 3.705 49.509 1.00 97.25 202 LEU A C 1
ATOM 1638 O O . LEU A 1 202 ? -26.934 3.816 50.543 1.00 97.25 202 LEU A O 1
ATOM 1642 N N . ALA A 1 203 ? -26.778 3.084 48.434 1.00 96.44 203 ALA A N 1
ATOM 1643 C CA . ALA A 1 203 ? -28.119 2.496 48.401 1.00 96.44 203 ALA A CA 1
ATOM 1644 C C . ALA A 1 203 ? -28.290 1.329 49.394 1.00 96.44 203 ALA A C 1
ATOM 1646 O O . ALA A 1 203 ? -29.373 1.124 49.944 1.00 96.44 203 ALA A O 1
ATOM 1647 N N . ARG A 1 204 ? -27.226 0.553 49.648 1.00 96.31 204 ARG A N 1
ATOM 1648 C CA . ARG A 1 204 ? -27.229 -0.480 50.697 1.00 96.31 204 ARG A CA 1
ATOM 1649 C C . ARG A 1 204 ? -27.328 0.154 52.082 1.00 96.31 204 ARG A C 1
ATOM 1651 O O . ARG A 1 204 ? -28.190 -0.243 52.861 1.00 96.31 204 ARG A O 1
ATOM 1658 N N . GLN A 1 205 ? -26.515 1.175 52.351 1.00 96.94 205 GLN A N 1
ATOM 1659 C CA . GLN A 1 205 ? -26.541 1.889 53.627 1.00 96.94 205 GLN A CA 1
ATOM 1660 C C . GLN A 1 205 ? -27.909 2.519 53.904 1.00 96.94 205 GLN A C 1
ATOM 1662 O O . GLN A 1 205 ? -28.444 2.340 54.995 1.00 96.94 205 GLN A O 1
ATOM 1667 N N . THR A 1 206 ? -28.515 3.206 52.933 1.00 96.31 206 THR A N 1
ATOM 1668 C CA . THR A 1 206 ? -29.841 3.821 53.118 1.00 96.31 206 THR A CA 1
ATOM 1669 C C . THR A 1 206 ? -30.921 2.778 53.384 1.00 96.31 206 THR A C 1
ATOM 1671 O O . THR A 1 206 ? -31.753 2.976 54.269 1.00 96.31 206 THR A O 1
ATOM 1674 N N . LYS A 1 207 ? -30.881 1.632 52.693 1.00 96.75 207 LYS A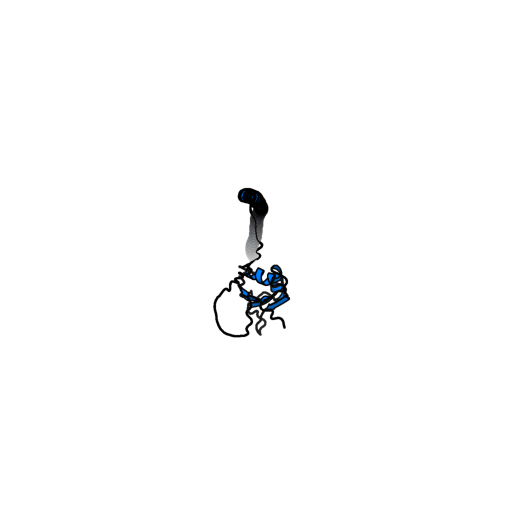 N 1
ATOM 1675 C CA . LYS A 1 207 ? -31.795 0.510 52.948 1.00 96.75 207 LYS A CA 1
ATOM 1676 C C . LYS A 1 207 ? -31.651 -0.036 54.369 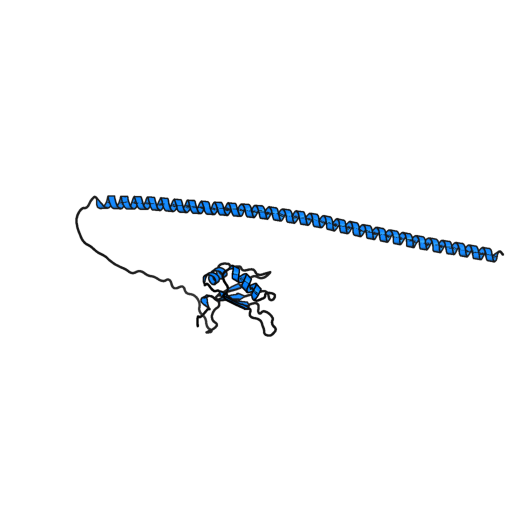1.00 96.75 207 LYS A C 1
ATOM 1678 O O . LYS A 1 207 ? -32.658 -0.325 55.012 1.00 96.75 207 LYS A O 1
ATOM 1683 N N . ASP A 1 208 ? -30.427 -0.171 54.866 1.00 96.31 208 ASP A N 1
ATOM 1684 C CA . ASP A 1 208 ? -30.184 -0.661 56.224 1.00 96.31 208 ASP A CA 1
ATOM 1685 C C . ASP A 1 208 ? -30.590 0.362 57.294 1.00 96.31 208 ASP A C 1
ATOM 1687 O O . ASP A 1 208 ? -31.150 -0.024 58.320 1.00 96.31 208 ASP A O 1
ATOM 1691 N N . GLN A 1 209 ? -30.394 1.662 57.046 1.00 96.25 209 GLN A N 1
ATOM 1692 C CA . GLN A 1 209 ? -30.900 2.719 57.931 1.00 96.25 209 GLN A CA 1
ATOM 1693 C C . GLN A 1 209 ? -32.433 2.732 57.976 1.00 96.25 209 GLN A C 1
ATOM 1695 O O . GLN A 1 209 ? -33.007 2.761 59.061 1.00 96.25 209 GLN A O 1
ATOM 1700 N N . LEU A 1 210 ? -33.106 2.608 56.827 1.00 96.06 210 LEU A N 1
ATOM 1701 C CA . LEU A 1 210 ? -34.570 2.519 56.762 1.00 96.06 210 LEU A CA 1
ATOM 1702 C C . LEU A 1 210 ? -35.115 1.330 57.563 1.00 96.06 210 LEU A C 1
ATOM 1704 O O . LEU A 1 210 ? -36.092 1.486 58.291 1.00 96.06 210 LEU A O 1
ATOM 1708 N N . LYS A 1 211 ? -34.466 0.160 57.484 1.00 96.38 211 LYS A N 1
ATOM 1709 C CA . LYS A 1 211 ? -34.838 -1.004 58.307 1.00 96.38 211 LYS A CA 1
ATOM 1710 C C . LYS A 1 211 ? -34.719 -0.711 59.802 1.00 96.38 211 LYS A C 1
ATOM 1712 O O . LYS A 1 211 ? -35.621 -1.065 60.552 1.00 96.38 211 LYS A O 1
ATOM 1717 N N . LYS A 1 212 ? -33.636 -0.054 60.238 1.00 96.38 212 LYS A N 1
ATOM 1718 C CA . LYS A 1 212 ? -33.457 0.339 61.647 1.00 96.38 212 LYS A CA 1
ATOM 1719 C C . LYS A 1 212 ? -34.540 1.319 62.095 1.00 96.38 212 LYS A C 1
ATOM 1721 O O . LYS A 1 212 ? -35.129 1.114 63.149 1.00 96.38 212 LYS A O 1
ATOM 1726 N N . CYS A 1 213 ? -34.842 2.336 61.287 1.00 94.56 213 CYS A N 1
ATOM 1727 C CA . CYS A 1 213 ? -35.922 3.280 61.577 1.00 94.56 213 CYS A CA 1
ATOM 1728 C C . CYS A 1 213 ? -37.282 2.575 61.687 1.00 94.56 213 CYS A C 1
ATOM 1730 O O . CYS A 1 213 ? -38.022 2.838 62.629 1.00 94.56 213 CYS A O 1
ATOM 1732 N N . ALA A 1 214 ? -37.589 1.641 60.782 1.00 95.50 214 ALA A N 1
ATOM 1733 C CA . ALA A 1 214 ? -38.821 0.854 60.840 1.00 95.50 214 ALA A CA 1
ATOM 1734 C C . ALA A 1 214 ? -38.899 -0.025 62.102 1.00 95.50 214 ALA A C 1
ATOM 1736 O O . ALA A 1 214 ? -39.952 -0.107 62.730 1.00 95.50 214 ALA A O 1
ATOM 1737 N N . GLN A 1 215 ? -37.781 -0.638 62.509 1.00 95.56 215 GLN A N 1
ATOM 1738 C CA . GLN A 1 215 ? -37.692 -1.416 63.749 1.00 95.56 215 GLN A CA 1
ATOM 1739 C C . GLN A 1 215 ? -37.993 -0.547 64.980 1.00 95.56 215 GLN A C 1
ATOM 1741 O O . GLN A 1 215 ? -38.759 -0.956 65.849 1.00 95.56 215 GLN A O 1
ATOM 1746 N N . ILE A 1 216 ? -37.413 0.657 65.034 1.00 95.19 216 ILE A N 1
ATOM 1747 C CA . ILE A 1 216 ? -37.645 1.623 66.116 1.00 95.19 216 ILE A CA 1
ATOM 1748 C C . ILE A 1 216 ? -39.116 2.056 66.142 1.00 95.19 216 ILE A C 1
ATOM 1750 O O . ILE A 1 216 ? -39.709 2.105 67.217 1.00 95.19 216 ILE A O 1
ATOM 1754 N N . GLN A 1 217 ? -39.724 2.312 64.979 1.00 94.06 217 GLN A N 1
ATOM 1755 C CA . GLN A 1 217 ? -41.142 2.672 64.892 1.00 94.06 217 GLN A CA 1
ATOM 1756 C C . GLN A 1 217 ? -42.046 1.559 65.442 1.00 94.06 217 GLN A C 1
ATOM 1758 O O . GLN A 1 217 ? -42.910 1.841 66.265 1.00 94.06 217 GLN A O 1
ATOM 1763 N N . MET A 1 218 ? -41.800 0.293 65.072 1.00 93.62 218 MET A N 1
ATOM 1764 C CA . MET A 1 218 ? -42.541 -0.847 65.635 1.00 93.62 218 MET A CA 1
ATOM 1765 C C . MET A 1 218 ? -42.412 -0.933 67.157 1.00 93.62 218 MET A C 1
ATOM 1767 O O . MET A 1 218 ? -43.391 -1.234 67.832 1.00 93.62 218 MET A O 1
ATOM 1771 N N . GLN A 1 219 ? -41.219 -0.688 67.707 1.00 94.06 219 GLN A N 1
ATOM 1772 C CA . GLN A 1 219 ? -41.026 -0.689 69.158 1.00 94.06 219 GLN A CA 1
ATOM 1773 C C . GLN A 1 219 ? -41.792 0.449 69.838 1.00 94.06 219 GLN A C 1
ATOM 1775 O O . GLN A 1 219 ? -42.377 0.235 70.893 1.00 94.06 219 GLN A O 1
ATOM 1780 N N . TYR A 1 220 ? -41.822 1.640 69.236 1.00 94.25 220 TYR A N 1
ATOM 1781 C CA . TYR A 1 220 ? -42.598 2.767 69.753 1.00 94.25 220 TYR A CA 1
ATOM 1782 C C . TYR A 1 220 ? -44.105 2.474 69.753 1.00 94.25 220 TYR A C 1
ATOM 1784 O O . TYR A 1 220 ? -44.773 2.722 70.755 1.00 94.25 220 TYR A O 1
ATOM 1792 N N . ASP A 1 221 ? -44.624 1.884 68.673 1.00 93.25 221 ASP A N 1
ATOM 1793 C CA . ASP A 1 221 ? -46.043 1.528 68.549 1.00 93.25 221 ASP A CA 1
ATOM 1794 C C . ASP A 1 221 ? -46.473 0.438 69.553 1.00 93.25 221 ASP A C 1
ATOM 1796 O O . ASP A 1 221 ? -47.636 0.389 69.928 1.00 93.25 221 ASP A O 1
ATOM 1800 N N . GLN A 1 222 ? -45.554 -0.418 70.021 1.00 91.25 222 GLN A N 1
ATOM 1801 C CA . GLN A 1 222 ? -45.822 -1.423 71.065 1.00 91.25 222 GLN A CA 1
ATOM 1802 C C . GLN A 1 222 ? -45.880 -0.846 72.487 1.00 91.25 222 GLN A C 1
ATOM 1804 O O . GLN A 1 222 ? -46.418 -1.491 73.384 1.00 91.25 222 GLN A O 1
ATOM 1809 N N . ILE A 1 223 ? -45.271 0.321 72.712 1.00 89.31 223 ILE A N 1
ATOM 1810 C CA . ILE A 1 223 ? -45.206 0.978 74.027 1.00 89.31 223 ILE A CA 1
ATOM 1811 C C . ILE A 1 223 ? -46.430 1.880 74.263 1.00 89.31 223 ILE A C 1
ATOM 1813 O O . ILE A 1 223 ? -46.737 2.211 75.408 1.00 89.31 223 ILE A O 1
ATOM 1817 N N . LYS A 1 224 ? -47.104 2.295 73.189 1.00 78.75 224 LYS A N 1
ATOM 1818 C CA . LYS A 1 224 ? -48.242 3.217 73.199 1.00 78.75 224 LYS A CA 1
ATOM 1819 C C . LYS A 1 224 ? -49.573 2.489 73.376 1.00 78.75 224 LYS A C 1
ATOM 1821 O O . LYS A 1 224 ? -50.448 3.082 74.045 1.00 78.75 224 LYS A O 1
#

Radius of gyration: 43.42 Å; chains: 1; bounding box: 109×43×138 Å

Secondary structure (DSSP, 8-state):
---GGGGEEEEES--TT--HHHHHHHHHTTS-EEEEEEEE-TTS-EEEEEEEEESSHHHHHHHHHSPPEEETTEEEEEEE----S----------PPP--------------TTSHHHHHHHHHHHHHHHHHHHHHHHHHHHHHHHHHHHHHHHHHHHHHHHHHHHHHHHHHHHHHHHHHHHHHHHHHHHHHHHHHHHHHHHHHHHHHHHHHHHHHHHHHHHH-